Protein AF-B2ARP1-F1 (afdb_monomer)

Nearest PDB structures (foldseek):
  5n5f-assembly1_B  TM=9.394E-01  e=3.678E+00  Haliangium ochraceum
  2lff-assembly1_A  TM=9.592E-01  e=3.678E+00  Escherichia coli
  5l89-assembly3_c  TM=9.319E-01  e=9.596E+00  Rhodospirillum rubrum
  2m0m-assembly1_B  TM=3.322E-01  e=1.708E+00  Trichonephila antipodiana

Organism: Podospora anserina (strain S / ATCC MYA-4624 / DSM 980 / FGSC 10383) (NCBI:txid515849)

InterPro domains:
  IPR001841 Zinc finger, RING-type [PF13639] (97-144)
  IPR001841 Zinc finger, RING-type [PS50089] (99-144)
  IPR013083 Zinc finger, RING/FYVE/PHD-type [G3DSA:3.30.40.10] (97-174)

Sequence (183 aa):
MSTFTSHLTSTITPDHITNPHSIPNPVDLSAAFRLVQDQFLTLASSAPSQENQSFLLSLAQSLEEDTLHPPTSLEGTSQEFVDSLDRVPRKSLSPDDKCPICMENFLDDPYCLVAELPCGGRHRLDLECVSPWLRTKGTCPCCRADLGERKKRKEAEEREKEKGKKQEVEEEEEEDDMDGLYA

Solvent-accessible surface area (backbone atoms only — not comparable to full-atom values): 10504 Å² total; per-residue (Å²): 133,66,70,63,60,57,49,50,44,63,66,72,42,63,93,81,47,94,46,98,80,66,69,67,53,46,68,56,51,22,50,52,32,49,54,52,26,55,49,30,52,55,49,34,76,70,43,94,42,72,67,58,22,54,51,30,50,51,52,30,51,53,32,49,54,43,41,78,57,43,66,83,68,69,72,27,32,56,70,69,57,59,70,68,45,50,72,53,60,72,89,80,58,53,80,84,41,48,21,84,83,83,68,46,46,48,66,77,44,94,78,55,55,34,30,38,40,97,48,97,81,52,53,57,31,39,42,83,68,46,45,67,46,27,47,47,58,15,34,40,93,87,77,62,44,64,51,49,66,54,49,56,50,50,54,50,55,50,53,54,51,54,51,52,55,51,50,55,50,54,53,51,52,54,52,52,58,58,58,62,74,79,112

Structure (mmCIF, N/CA/C/O backbone):
data_AF-B2ARP1-F1
#
_entry.id   AF-B2ARP1-F1
#
loop_
_atom_site.group_PDB
_atom_site.id
_atom_site.type_symbol
_atom_site.label_atom_id
_atom_site.label_alt_id
_atom_site.label_comp_id
_atom_site.label_asym_id
_atom_site.label_entity_id
_atom_site.label_seq_id
_atom_site.pdbx_PDB_ins_code
_atom_site.Cartn_x
_atom_site.Cartn_y
_atom_site.Cartn_z
_atom_site.occupancy
_atom_site.B_iso_or_equiv
_atom_site.auth_seq_id
_atom_site.auth_comp_id
_atom_site.auth_asym_id
_atom_site.auth_atom_id
_atom_site.pdbx_PDB_model_num
ATOM 1 N N . MET A 1 1 ? -16.575 -7.861 2.980 1.00 44.38 1 MET A N 1
ATOM 2 C CA . MET A 1 1 ? -15.545 -6.896 2.538 1.00 44.38 1 MET A CA 1
ATOM 3 C C . MET A 1 1 ? -15.825 -5.574 3.238 1.00 44.38 1 MET A C 1
ATOM 5 O O . MET A 1 1 ? -16.988 -5.196 3.302 1.00 44.38 1 MET A O 1
ATOM 9 N N . SER A 1 2 ? -14.825 -4.960 3.873 1.00 47.09 2 SER A N 1
ATOM 10 C CA . SER A 1 2 ? -15.015 -3.765 4.711 1.00 47.09 2 SER A CA 1
ATOM 11 C C . SER A 1 2 ? -15.455 -2.570 3.856 1.00 47.09 2 SER A C 1
ATOM 13 O O . SER A 1 2 ? -14.766 -2.211 2.907 1.00 47.09 2 SER A O 1
ATOM 15 N N . THR A 1 3 ? -16.589 -1.945 4.185 1.00 57.34 3 THR A N 1
ATOM 16 C CA . THR A 1 3 ? -17.135 -0.759 3.488 1.00 57.34 3 THR A CA 1
ATOM 17 C C . THR A 1 3 ? -16.158 0.418 3.462 1.00 57.34 3 THR A C 1
ATOM 19 O O . THR A 1 3 ? -16.202 1.246 2.556 1.00 57.34 3 THR A O 1
ATOM 22 N N . PHE A 1 4 ? -15.241 0.463 4.428 1.00 55.16 4 PHE A N 1
ATOM 23 C CA . PHE A 1 4 ? -14.213 1.487 4.548 1.00 55.16 4 PHE A CA 1
ATOM 24 C C . PHE A 1 4 ? -13.212 1.478 3.388 1.00 55.16 4 PHE A C 1
ATOM 26 O O . PHE A 1 4 ? -12.964 2.520 2.782 1.00 55.16 4 PHE A O 1
ATOM 33 N N . THR A 1 5 ? -12.657 0.310 3.047 1.00 54.25 5 THR A N 1
ATOM 34 C CA . THR A 1 5 ? -11.662 0.225 1.971 1.00 54.25 5 THR A CA 1
ATOM 35 C C . THR A 1 5 ? -12.314 0.513 0.629 1.00 54.25 5 THR A C 1
ATOM 37 O O . THR A 1 5 ? -11.744 1.259 -0.149 1.00 54.25 5 THR A O 1
ATOM 40 N N . SER A 1 6 ? -13.550 0.057 0.404 1.00 57.44 6 SER A N 1
ATOM 41 C CA . SER A 1 6 ? -14.325 0.401 -0.795 1.00 57.44 6 SER A CA 1
ATOM 42 C C . SER A 1 6 ? -14.592 1.905 -0.935 1.00 57.44 6 SER A C 1
ATOM 44 O O . SER A 1 6 ? -14.528 2.426 -2.049 1.00 57.44 6 SER A O 1
ATOM 46 N N . HIS A 1 7 ? -14.857 2.621 0.164 1.00 60.62 7 HIS A N 1
ATOM 47 C CA . HIS A 1 7 ? -15.058 4.073 0.128 1.00 60.62 7 HIS A CA 1
ATOM 48 C C . HIS A 1 7 ? -13.749 4.825 -0.139 1.00 60.62 7 HIS A C 1
ATOM 50 O O . HIS A 1 7 ? -13.740 5.729 -0.965 1.00 60.62 7 HIS A O 1
ATOM 56 N N . LEU A 1 8 ? -12.637 4.419 0.486 1.00 59.16 8 LEU A N 1
ATOM 57 C CA . LEU A 1 8 ? -11.314 4.983 0.189 1.00 59.16 8 LEU A CA 1
ATOM 58 C C . LEU A 1 8 ? -10.895 4.724 -1.257 1.00 59.16 8 LEU A C 1
ATOM 60 O O . LEU A 1 8 ? -10.388 5.617 -1.923 1.00 59.16 8 LEU A O 1
ATOM 64 N N . THR A 1 9 ? -11.133 3.517 -1.769 1.00 58.62 9 THR A N 1
ATOM 65 C CA . THR A 1 9 ? -10.918 3.217 -3.181 1.00 58.62 9 THR A CA 1
ATOM 66 C C . THR A 1 9 ? -11.793 4.141 -4.025 1.00 58.62 9 THR A C 1
ATOM 68 O O . THR A 1 9 ? -11.267 4.801 -4.902 1.00 58.62 9 THR A O 1
ATOM 71 N N . SER A 1 10 ? -13.078 4.321 -3.718 1.00 59.38 10 SER A N 1
ATOM 72 C CA . SER A 1 10 ? -13.965 5.199 -4.506 1.00 59.38 10 SER A CA 1
ATOM 73 C C . SER A 1 10 ? -13.571 6.684 -4.482 1.00 59.38 10 SER A C 1
ATOM 75 O O . SER A 1 10 ? -13.762 7.369 -5.480 1.00 59.38 10 SER A O 1
ATOM 77 N N . THR A 1 11 ? -13.003 7.193 -3.383 1.00 57.53 11 THR A N 1
ATOM 78 C CA . THR A 1 11 ? -12.543 8.592 -3.292 1.00 57.53 11 THR A CA 1
ATOM 79 C C . THR A 1 11 ? -11.127 8.814 -3.841 1.00 57.53 11 THR A C 1
ATOM 81 O O . THR A 1 11 ? -10.759 9.950 -4.124 1.00 57.53 11 THR A O 1
ATOM 84 N N . ILE A 1 12 ? -10.318 7.755 -3.991 1.00 55.12 12 ILE A N 1
ATOM 85 C CA . ILE A 1 12 ? -8.884 7.830 -4.359 1.00 55.12 12 ILE A CA 1
ATOM 86 C C . ILE A 1 12 ? -8.586 7.149 -5.718 1.00 55.12 12 ILE A C 1
ATOM 88 O O . ILE A 1 12 ? -7.493 7.293 -6.286 1.00 55.12 12 ILE A O 1
ATOM 92 N N . THR A 1 13 ? -9.531 6.389 -6.280 1.00 49.84 13 THR A N 1
ATOM 93 C CA . THR A 1 13 ? -9.380 5.731 -7.588 1.00 49.84 13 THR A CA 1
ATOM 94 C C . THR A 1 13 ? -9.968 6.554 -8.731 1.00 49.84 13 THR A C 1
ATOM 96 O O . THR A 1 13 ? -10.927 7.301 -8.547 1.00 49.84 13 THR A O 1
ATOM 99 N N . PRO A 1 14 ? -9.362 6.451 -9.926 1.00 51.38 14 PRO A N 1
ATOM 100 C CA . PRO A 1 14 ? -9.618 7.358 -11.035 1.00 51.38 14 PRO A CA 1
ATOM 101 C C . PRO A 1 14 ? -10.934 7.108 -11.781 1.00 51.38 14 PRO A C 1
ATOM 103 O O . PRO A 1 14 ? -11.218 7.848 -12.714 1.00 51.38 14 PRO A O 1
ATOM 106 N N . ASP A 1 15 ? -11.770 6.144 -11.386 1.00 46.59 15 ASP A N 1
ATOM 107 C CA . ASP A 1 15 ? -13.017 5.852 -12.117 1.00 46.59 15 ASP A CA 1
ATOM 108 C C . ASP A 1 15 ? -14.031 7.013 -12.073 1.00 46.59 15 ASP A C 1
ATOM 110 O O . ASP A 1 15 ? -14.917 7.101 -12.921 1.00 46.59 15 ASP A O 1
ATOM 114 N N . HIS A 1 16 ? -13.865 7.957 -11.137 1.00 47.66 16 HIS A N 1
ATOM 115 C CA . HIS A 1 16 ? -14.622 9.215 -11.090 1.00 47.66 16 HIS A CA 1
ATOM 116 C C . HIS A 1 16 ? -13.868 10.429 -11.662 1.00 47.66 16 HIS A C 1
ATOM 118 O O . HIS A 1 16 ? -14.420 11.529 -11.753 1.00 47.66 16 HIS A O 1
ATOM 124 N N . ILE A 1 17 ? -12.610 10.236 -12.058 1.00 52.59 17 ILE A N 1
ATOM 125 C CA . ILE A 1 17 ? -11.702 11.264 -12.543 1.00 52.59 17 ILE A CA 1
ATOM 126 C C . ILE A 1 17 ? -11.627 11.149 -14.071 1.00 52.59 17 ILE A C 1
ATOM 128 O O . ILE A 1 17 ? -10.852 10.387 -14.637 1.00 52.59 17 ILE A O 1
ATOM 132 N N . THR A 1 18 ? -12.428 11.950 -14.770 1.00 55.50 18 THR A N 1
ATOM 133 C CA . THR A 1 18 ? -12.411 12.019 -16.243 1.00 55.50 18 THR A CA 1
ATOM 134 C C . THR A 1 18 ? -11.141 12.663 -16.813 1.00 55.50 18 THR A C 1
ATOM 136 O O . THR A 1 18 ? -10.910 12.595 -18.019 1.00 55.50 18 THR A O 1
ATOM 139 N N . ASN A 1 19 ? -10.312 13.287 -15.967 1.00 57.38 19 ASN A N 1
ATOM 140 C CA . ASN A 1 19 ? -9.070 13.948 -16.354 1.00 57.38 19 ASN A CA 1
ATOM 141 C C . ASN A 1 19 ? -7.851 13.247 -15.720 1.00 57.38 19 ASN A C 1
ATOM 143 O O . ASN A 1 19 ? -7.697 13.335 -14.504 1.00 57.38 19 ASN A O 1
ATOM 147 N N . PRO A 1 20 ? -6.931 12.653 -16.501 1.00 54.34 20 PRO A N 1
ATOM 148 C CA . PRO A 1 20 ? -5.750 11.947 -15.985 1.00 54.34 20 PRO A CA 1
ATOM 149 C C . PRO A 1 20 ? -4.804 12.806 -15.120 1.00 54.34 20 PRO A C 1
ATOM 151 O O . PRO A 1 20 ? -3.935 12.261 -14.445 1.00 54.34 20 PRO A O 1
ATOM 154 N N . HIS A 1 21 ? -4.976 14.133 -15.098 1.00 54.09 21 HIS A N 1
ATOM 155 C CA . HIS A 1 21 ? -4.227 15.064 -14.247 1.00 54.09 21 HIS A CA 1
ATOM 156 C C . HIS A 1 21 ? -4.992 15.556 -13.009 1.00 54.09 21 HIS A C 1
ATOM 158 O O . HIS A 1 21 ? -4.515 16.465 -12.328 1.00 54.09 21 HIS A O 1
ATOM 164 N N . SER A 1 22 ? -6.180 15.024 -12.708 1.00 58.56 22 SER A N 1
ATOM 165 C CA . SER A 1 22 ? -6.894 15.447 -11.502 1.00 58.56 22 SER A CA 1
ATOM 166 C C . SER A 1 22 ? -6.202 14.895 -10.261 1.00 58.56 22 SER A C 1
ATOM 168 O O . SER A 1 22 ? -6.089 13.685 -10.074 1.00 58.56 22 SER A O 1
ATOM 170 N N . ILE A 1 23 ? -5.783 15.801 -9.388 1.00 60.75 23 ILE A N 1
ATOM 171 C CA . ILE A 1 23 ? -5.398 15.480 -8.016 1.00 60.75 23 ILE A CA 1
ATOM 172 C C . ILE A 1 23 ? -6.655 15.173 -7.182 1.00 60.75 23 ILE A C 1
ATOM 174 O O . ILE A 1 23 ? -7.732 15.692 -7.506 1.00 60.75 23 ILE A O 1
ATOM 178 N N . PRO A 1 24 ? -6.553 14.341 -6.127 1.00 63.31 24 PRO A N 1
ATOM 179 C CA . PRO A 1 24 ? -7.656 14.140 -5.195 1.00 63.31 24 PRO A CA 1
ATOM 180 C C . PRO A 1 24 ? -8.069 15.485 -4.605 1.00 63.31 24 PRO A C 1
ATOM 182 O O . PRO A 1 24 ? -7.222 16.276 -4.183 1.00 63.31 24 PRO A O 1
ATOM 185 N N . ASN A 1 25 ? -9.368 15.760 -4.590 1.00 70.62 25 ASN A N 1
ATOM 186 C CA . ASN A 1 25 ? -9.883 17.006 -4.051 1.00 70.62 25 ASN A CA 1
ATOM 187 C C . ASN A 1 25 ? -9.604 17.055 -2.532 1.00 70.62 25 ASN A C 1
ATOM 189 O O . ASN A 1 25 ? -9.917 16.091 -1.829 1.00 70.62 25 ASN A O 1
ATOM 193 N N . PRO A 1 26 ? -9.062 18.159 -1.983 1.00 74.00 26 PRO A N 1
ATOM 194 C CA . PRO A 1 26 ? -8.856 18.303 -0.537 1.00 74.00 26 PRO A CA 1
ATOM 195 C C . PRO A 1 26 ? -10.148 18.115 0.282 1.00 74.00 26 PRO A C 1
ATOM 197 O O . PRO A 1 26 ? -10.097 17.686 1.437 1.00 74.00 26 PRO A O 1
ATOM 200 N N . VAL A 1 27 ? -11.319 18.374 -0.311 1.00 79.12 27 VAL A N 1
ATOM 201 C CA . VAL A 1 27 ? -12.620 18.080 0.317 1.00 79.12 27 VAL A CA 1
ATOM 202 C C . VAL A 1 27 ? -12.846 16.568 0.469 1.00 79.12 27 VAL A C 1
ATOM 204 O O . VAL A 1 27 ? -13.352 16.126 1.496 1.00 79.12 27 VAL A O 1
ATOM 207 N N . ASP A 1 28 ? -12.410 15.756 -0.492 1.00 77.94 28 ASP A N 1
ATOM 208 C CA . ASP A 1 28 ? -12.578 14.298 -0.433 1.00 77.94 28 ASP A CA 1
ATOM 209 C C . ASP A 1 28 ? -11.630 13.675 0.604 1.00 77.94 28 ASP A C 1
ATOM 211 O O . ASP A 1 28 ? -12.002 12.750 1.328 1.00 77.94 28 ASP A O 1
ATOM 215 N N . LEU A 1 29 ? -10.414 14.221 0.729 1.00 78.19 29 LEU A N 1
ATOM 216 C CA . LEU A 1 29 ? -9.444 13.801 1.745 1.00 78.19 29 LEU A CA 1
ATOM 217 C C . LEU A 1 29 ? -9.895 14.176 3.160 1.00 78.19 29 LEU A C 1
ATOM 219 O O . LEU A 1 29 ? -9.853 13.338 4.058 1.00 78.19 29 LEU A O 1
ATOM 223 N N . SER A 1 30 ? -10.390 15.400 3.357 1.00 85.44 30 SER A N 1
ATOM 224 C CA . SER A 1 30 ? -10.955 15.812 4.650 1.00 85.44 30 SER A CA 1
ATOM 225 C C . SER A 1 30 ? -12.179 14.977 5.037 1.00 85.44 30 SER A C 1
ATOM 227 O O . SER A 1 30 ? -12.302 14.581 6.196 1.00 85.44 30 SER A O 1
ATOM 229 N N . ALA A 1 31 ? -13.043 14.621 4.081 1.00 85.38 31 ALA A N 1
ATOM 230 C CA . ALA A 1 31 ? -14.151 13.699 4.324 1.00 85.38 31 ALA A CA 1
ATOM 231 C C . ALA A 1 31 ? -13.663 12.302 4.753 1.00 85.38 31 ALA A C 1
ATOM 233 O O . ALA A 1 31 ? -14.214 11.715 5.687 1.00 85.38 31 ALA A O 1
ATOM 234 N N . ALA A 1 32 ? -12.599 11.785 4.128 1.00 83.69 32 ALA A N 1
ATOM 235 C CA . ALA A 1 32 ? -11.988 10.520 4.528 1.00 83.69 32 ALA A CA 1
ATOM 236 C C . ALA A 1 32 ? -11.402 10.580 5.951 1.00 83.69 32 ALA A C 1
ATOM 238 O O . ALA A 1 32 ? -11.642 9.666 6.742 1.00 83.69 32 ALA A O 1
ATOM 239 N N . PHE A 1 33 ? -10.694 11.656 6.313 1.00 89.44 33 PHE A N 1
ATOM 240 C CA . PHE A 1 33 ? -10.156 11.833 7.668 1.00 89.44 33 PHE A CA 1
ATOM 241 C C . PHE A 1 33 ? -11.253 11.926 8.728 1.00 89.44 33 PHE A C 1
ATOM 243 O O . PHE A 1 33 ? -11.138 11.273 9.766 1.00 89.44 33 PHE A O 1
ATOM 250 N N . ARG A 1 34 ? -12.355 12.637 8.450 1.00 91.44 34 ARG A N 1
ATOM 251 C CA . ARG A 1 34 ? -13.521 12.687 9.351 1.00 91.44 34 ARG A CA 1
ATOM 252 C C . ARG A 1 34 ? -14.151 11.317 9.563 1.00 91.44 34 ARG A C 1
ATOM 254 O O . ARG A 1 34 ? -14.467 10.962 10.692 1.00 91.44 34 ARG A O 1
ATOM 261 N N . LEU A 1 35 ? -14.266 10.513 8.508 1.00 91.44 35 LEU A N 1
ATOM 262 C CA . LEU A 1 35 ? -14.809 9.161 8.623 1.00 91.44 35 LEU A CA 1
ATOM 263 C C . LEU A 1 35 ? -13.938 8.277 9.532 1.00 91.44 35 LEU A C 1
ATOM 265 O O . LEU A 1 35 ? -14.467 7.544 10.367 1.00 91.44 35 LEU A O 1
ATOM 269 N N . VAL A 1 36 ? -12.608 8.357 9.412 1.00 92.31 36 VAL A N 1
ATOM 270 C CA . VAL A 1 36 ? -11.688 7.627 10.306 1.00 92.31 36 VAL A CA 1
ATOM 271 C C . VAL A 1 36 ? -11.763 8.167 11.737 1.00 92.31 36 VAL A C 1
ATOM 273 O O . VAL A 1 36 ? -11.787 7.386 12.690 1.00 92.31 36 VAL A O 1
ATOM 276 N N . GLN A 1 37 ? -11.848 9.488 11.898 1.00 94.25 37 GLN A N 1
ATOM 277 C CA . GLN A 1 37 ? -11.995 10.134 13.200 1.00 94.25 37 GLN A CA 1
ATOM 278 C C . GLN A 1 37 ? -13.241 9.618 13.940 1.00 94.25 37 GLN A C 1
ATOM 280 O O . GLN A 1 37 ? -13.130 9.188 15.089 1.00 94.25 37 GLN A O 1
ATOM 285 N N . ASP A 1 38 ? -14.397 9.576 13.274 1.00 93.62 38 ASP A N 1
ATOM 286 C CA . ASP A 1 38 ? -15.652 9.070 13.847 1.00 93.62 38 ASP A CA 1
ATOM 287 C C . ASP A 1 38 ? -15.546 7.598 14.272 1.00 93.62 38 ASP A C 1
ATOM 289 O O . ASP A 1 38 ? -16.068 7.199 15.321 1.00 93.62 38 ASP A O 1
ATOM 293 N N . GLN A 1 39 ? -14.826 6.778 13.499 1.00 94.25 39 GLN A N 1
ATOM 294 C CA . GLN A 1 39 ? -14.562 5.388 13.872 1.00 94.25 39 GLN A CA 1
ATOM 295 C C . GLN A 1 39 ? -13.720 5.295 15.149 1.00 94.25 39 GLN A C 1
ATOM 297 O O . GLN A 1 39 ? -14.053 4.514 16.041 1.00 94.25 39 GLN A O 1
ATOM 302 N N . PHE A 1 40 ? -12.665 6.101 15.284 1.00 95.81 40 PHE A N 1
ATOM 303 C CA . PHE A 1 40 ? -11.840 6.112 16.496 1.00 95.81 40 PHE A CA 1
ATOM 304 C C . PHE A 1 40 ? -12.596 6.625 17.720 1.00 95.81 40 PHE A C 1
ATOM 306 O O . PHE A 1 40 ? -12.466 6.034 18.792 1.00 95.81 40 PHE A O 1
ATOM 313 N N . LEU A 1 41 ? -13.443 7.644 17.567 1.00 95.62 41 LEU A N 1
ATOM 314 C CA . LEU A 1 41 ? -14.314 8.119 18.646 1.00 95.62 41 LEU A CA 1
ATOM 315 C C . LEU A 1 41 ? -15.323 7.045 19.076 1.00 95.62 41 LEU A C 1
ATOM 317 O O . LEU A 1 41 ? -15.534 6.830 20.272 1.00 95.62 41 LEU A O 1
ATOM 321 N N . THR A 1 42 ? -15.887 6.310 18.115 1.00 95.69 42 THR A N 1
ATOM 322 C CA . THR A 1 42 ? -16.780 5.180 18.400 1.00 95.69 42 THR A CA 1
ATOM 323 C C . THR A 1 42 ? -16.048 4.092 19.186 1.00 95.69 42 THR A C 1
ATOM 325 O O . THR A 1 42 ? -16.531 3.662 20.233 1.00 95.69 42 THR A O 1
ATOM 328 N N . LEU A 1 43 ? -14.849 3.693 18.750 1.00 95.62 43 LEU A N 1
ATOM 329 C CA . LEU A 1 43 ? -14.032 2.698 19.453 1.00 95.62 43 LEU A CA 1
ATOM 330 C C . LEU A 1 43 ? -13.605 3.172 20.850 1.00 95.62 43 LEU A C 1
ATOM 332 O O . LEU A 1 43 ? -13.574 2.371 21.783 1.00 95.62 43 LEU A O 1
ATOM 336 N N . ALA A 1 44 ? -13.319 4.467 21.017 1.00 96.44 44 ALA A N 1
ATOM 337 C CA . ALA A 1 44 ? -12.951 5.053 22.304 1.00 96.44 44 ALA A CA 1
ATOM 338 C C . ALA A 1 44 ? -14.097 4.982 23.326 1.00 96.44 44 ALA A C 1
ATOM 340 O O . ALA A 1 44 ? -13.844 4.860 24.526 1.00 96.44 44 ALA A O 1
ATOM 341 N N . SER A 1 45 ? -15.355 5.021 22.868 1.00 94.94 45 SER A N 1
ATOM 342 C CA . SER A 1 45 ? -16.531 4.909 23.742 1.00 94.94 45 SER A CA 1
ATOM 343 C C . SER A 1 45 ? -16.696 3.517 24.368 1.00 94.94 45 SER A C 1
ATOM 345 O O . SER A 1 45 ? -17.235 3.398 25.466 1.00 94.94 45 SER A O 1
ATOM 347 N N . SER A 1 46 ? -16.191 2.474 23.701 1.00 95.19 46 SER A N 1
ATOM 348 C CA . SER A 1 46 ? -16.277 1.074 24.135 1.00 95.19 46 SER A CA 1
ATOM 349 C C . SER A 1 46 ? -14.911 0.455 24.453 1.00 95.19 46 SER A C 1
ATOM 351 O O . SER A 1 46 ? -14.769 -0.769 24.443 1.00 95.19 46 SER A O 1
ATOM 353 N N . ALA A 1 47 ? -13.881 1.274 24.675 1.00 95.94 47 ALA A N 1
ATOM 354 C CA . ALA A 1 47 ? -12.525 0.787 24.899 1.00 95.94 47 ALA A CA 1
ATOM 355 C C . ALA A 1 47 ? -12.414 0.030 26.245 1.00 95.94 47 ALA A C 1
ATOM 357 O O . ALA A 1 47 ? -12.926 0.503 27.260 1.00 95.94 47 ALA A O 1
ATOM 358 N N . PRO A 1 48 ? -11.719 -1.124 26.296 1.00 95.62 48 PRO A N 1
ATOM 359 C CA . PRO A 1 48 ? -11.666 -1.971 27.493 1.00 95.62 48 PRO A CA 1
ATOM 360 C C . 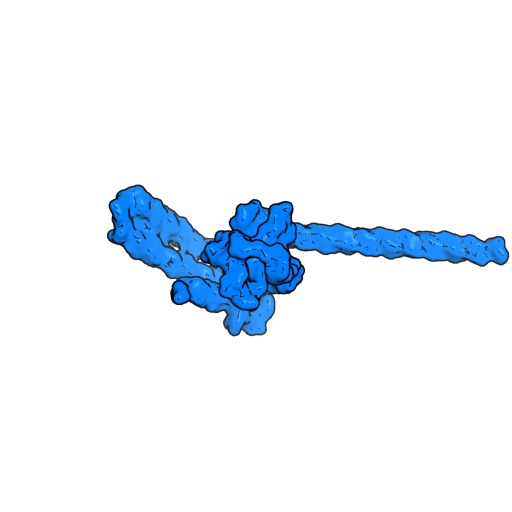PRO A 1 48 ? -10.731 -1.447 28.597 1.00 95.62 48 PRO A C 1
ATOM 362 O O . PRO A 1 48 ? -10.779 -1.940 29.721 1.00 95.62 48 PRO A O 1
ATOM 365 N N . SER A 1 49 ? -9.860 -0.481 28.290 1.00 97.06 49 SER A N 1
ATOM 366 C CA . SER A 1 49 ? -8.926 0.124 29.242 1.00 97.06 49 SER A CA 1
ATOM 367 C C . SER A 1 49 ? -8.822 1.632 29.024 1.00 97.06 49 SER A C 1
ATOM 369 O O . SER A 1 49 ? -9.022 2.132 27.914 1.00 97.06 49 SER A O 1
ATOM 371 N N . GLN A 1 50 ? -8.466 2.356 30.087 1.00 96.31 50 GLN A N 1
ATOM 372 C CA . GLN A 1 50 ? -8.258 3.805 30.032 1.00 96.31 50 GLN A CA 1
ATOM 373 C C . GLN A 1 50 ? -7.088 4.187 29.112 1.00 96.31 50 GLN A C 1
ATOM 375 O O . GLN A 1 50 ? -7.156 5.203 28.429 1.00 96.31 50 GLN A O 1
ATOM 380 N N . GLU A 1 51 ? -6.043 3.358 29.056 1.00 97.31 51 GLU A N 1
ATOM 381 C CA . GLU A 1 51 ? -4.899 3.547 28.154 1.00 97.31 51 GLU A CA 1
ATOM 382 C C . GLU A 1 51 ? -5.308 3.421 26.681 1.00 97.31 51 GLU A C 1
ATOM 384 O O . GLU A 1 51 ? -4.931 4.247 25.853 1.00 97.31 51 GLU A O 1
ATOM 389 N N . ASN A 1 52 ? -6.142 2.429 26.346 1.00 95.75 52 ASN A N 1
ATOM 390 C CA . ASN A 1 52 ? -6.648 2.277 24.982 1.00 95.75 52 ASN A CA 1
ATOM 391 C C . ASN A 1 52 ? -7.557 3.450 24.606 1.00 95.75 52 ASN A C 1
ATOM 393 O O . ASN A 1 52 ? -7.492 3.953 23.487 1.00 95.75 52 ASN A O 1
ATOM 397 N N . GLN A 1 53 ? -8.388 3.904 25.548 1.00 97.12 53 GLN A N 1
ATOM 398 C CA . GLN A 1 53 ? -9.254 5.057 25.341 1.00 97.12 53 GLN A CA 1
ATOM 399 C C . GLN A 1 53 ? -8.450 6.336 25.079 1.00 97.12 53 GLN A C 1
ATOM 401 O O . GLN A 1 53 ? -8.732 7.040 24.111 1.00 97.12 53 GLN A O 1
ATOM 406 N N . SER A 1 54 ? -7.445 6.637 25.906 1.00 97.56 54 SER A N 1
ATOM 407 C CA . SER A 1 54 ? -6.625 7.842 25.744 1.00 97.56 54 SER A CA 1
ATOM 408 C C . SER A 1 54 ? -5.834 7.821 24.436 1.00 97.56 54 SER A C 1
ATOM 410 O O . SER A 1 54 ? -5.765 8.840 23.749 1.00 97.56 54 SER A O 1
ATOM 412 N N . PHE A 1 55 ? -5.314 6.656 24.041 1.00 97.25 55 PHE A N 1
ATOM 413 C CA . PHE A 1 55 ? -4.645 6.485 22.757 1.00 97.25 55 PHE A CA 1
ATOM 414 C C . PHE A 1 55 ? -5.589 6.757 21.575 1.00 97.25 55 PHE A C 1
ATOM 416 O O . PHE A 1 55 ? -5.260 7.568 20.711 1.00 97.25 55 PHE A O 1
ATOM 423 N N . LEU A 1 56 ? -6.786 6.159 21.558 1.00 97.50 56 LEU A N 1
ATOM 424 C CA . LEU A 1 56 ? -7.772 6.375 20.490 1.00 97.50 56 LEU A CA 1
ATOM 425 C C . LEU A 1 56 ? -8.209 7.843 20.383 1.00 97.50 56 LEU A C 1
ATOM 427 O O . LEU A 1 56 ? -8.329 8.364 19.275 1.00 97.50 56 LEU A O 1
ATOM 431 N N . LEU A 1 57 ? -8.383 8.531 21.515 1.00 97.19 57 LEU A N 1
ATOM 432 C CA . LEU A 1 57 ? -8.679 9.966 21.534 1.00 97.19 57 LEU A CA 1
ATOM 433 C C . LEU A 1 57 ? -7.523 10.798 20.963 1.00 97.19 57 LEU A C 1
ATOM 435 O O . LEU A 1 57 ? -7.768 11.721 20.191 1.00 97.19 57 LEU A O 1
ATOM 439 N N . SER A 1 58 ? -6.271 10.447 21.277 1.00 97.56 58 SER A N 1
ATOM 440 C CA . SER A 1 58 ? -5.105 11.136 20.705 1.00 97.56 58 SER A CA 1
ATOM 441 C C . SER A 1 58 ? -5.012 10.967 19.182 1.00 97.56 58 SER A C 1
ATOM 443 O O . SER A 1 58 ? -4.698 11.921 18.473 1.00 97.56 58 SER A O 1
ATOM 445 N N . LEU A 1 59 ? -5.369 9.787 18.656 1.00 97.12 59 LEU A N 1
ATOM 446 C CA . LEU A 1 59 ? -5.433 9.547 17.213 1.00 97.12 59 LEU A CA 1
ATOM 447 C C . LEU A 1 59 ? -6.563 10.346 16.555 1.00 97.12 59 LEU A C 1
ATOM 449 O O . LEU A 1 59 ? -6.365 10.930 15.491 1.00 97.12 59 LEU A O 1
ATOM 453 N N . ALA A 1 60 ? -7.737 10.398 17.190 1.00 95.75 60 ALA A N 1
ATOM 454 C CA . ALA A 1 60 ? -8.862 11.196 16.708 1.00 95.75 60 ALA A CA 1
ATOM 455 C C . ALA A 1 60 ? -8.534 12.700 16.677 1.00 95.75 60 ALA A C 1
ATOM 457 O O . ALA A 1 60 ? -8.976 13.395 15.763 1.00 95.75 60 ALA A O 1
ATOM 458 N N . GLN A 1 61 ? -7.738 13.192 17.632 1.00 95.56 61 GLN A N 1
ATOM 459 C CA . GLN A 1 61 ? -7.252 14.573 17.645 1.00 95.56 61 GLN A CA 1
ATOM 460 C C . GLN A 1 61 ? -6.248 14.837 16.513 1.00 95.56 61 GLN A C 1
ATOM 462 O O . GLN A 1 61 ? -6.373 15.838 15.815 1.00 95.56 61 GLN A O 1
ATOM 467 N N . SER A 1 62 ? -5.308 13.921 16.264 1.00 95.50 62 SER A N 1
ATOM 468 C CA . SER A 1 62 ? -4.370 14.046 15.136 1.00 95.50 62 SER A CA 1
ATOM 469 C C . SER A 1 62 ? -5.097 14.147 13.788 1.00 95.50 62 SER A C 1
ATOM 471 O O . SER A 1 62 ? -4.729 14.959 12.947 1.00 95.50 62 SER A O 1
ATOM 473 N N . LEU A 1 63 ? -6.164 13.366 13.587 1.00 93.38 63 LEU A N 1
ATOM 474 C CA . LEU A 1 63 ? -6.967 13.421 12.358 1.00 93.38 63 LEU A CA 1
ATOM 475 C C . LEU A 1 63 ? -7.786 14.713 12.222 1.00 93.38 63 LEU A C 1
ATOM 477 O O . LEU A 1 63 ? -8.165 15.094 11.112 1.00 93.38 63 LEU A O 1
ATOM 481 N N . GLU A 1 64 ? -8.076 15.396 13.331 1.00 93.00 64 GLU A N 1
ATOM 482 C CA . GLU A 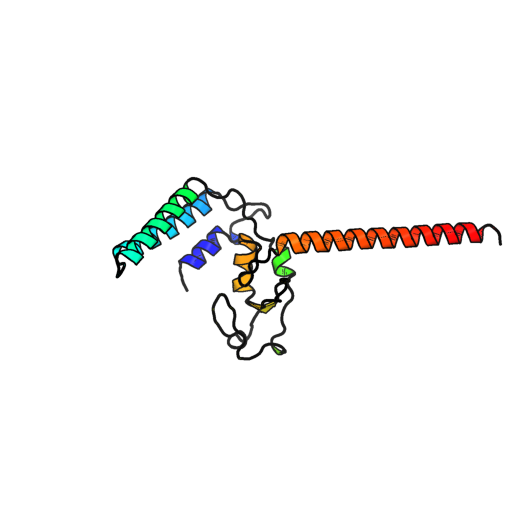1 64 ? -8.705 16.714 13.290 1.00 93.00 64 GLU A CA 1
ATOM 483 C C . GLU A 1 64 ? -7.766 17.757 12.685 1.00 93.00 64 GLU A C 1
ATOM 485 O O . GLU A 1 64 ? -8.189 18.538 11.831 1.00 93.00 64 GLU A O 1
ATOM 490 N N . GLU A 1 65 ? -6.491 17.727 13.079 1.00 91.75 65 GLU A N 1
ATOM 491 C CA . GLU A 1 65 ? -5.447 18.588 12.517 1.00 91.75 65 GLU A CA 1
ATOM 492 C C . GLU A 1 65 ? -5.277 18.327 11.013 1.00 91.75 65 GLU A C 1
ATOM 494 O O . GLU A 1 65 ? -5.317 19.270 10.220 1.00 91.75 65 GLU A O 1
ATOM 499 N N . ASP A 1 66 ? -5.223 17.054 10.603 1.00 89.94 66 ASP A N 1
ATOM 500 C CA . ASP A 1 66 ? -5.165 16.661 9.186 1.00 89.94 66 ASP A CA 1
ATOM 501 C C . ASP A 1 66 ? -6.412 17.101 8.402 1.00 89.94 66 ASP A C 1
ATOM 503 O O . ASP A 1 66 ? -6.340 17.418 7.214 1.00 89.94 66 ASP A O 1
ATOM 507 N N . THR A 1 67 ? -7.576 17.162 9.054 1.00 89.56 67 THR A N 1
ATOM 508 C CA . THR A 1 67 ? -8.801 17.667 8.422 1.00 89.56 67 THR A CA 1
ATOM 509 C C . THR A 1 67 ? -8.751 19.180 8.191 1.00 89.56 67 THR A C 1
ATOM 511 O O . THR A 1 67 ? -9.271 19.664 7.185 1.00 89.56 67 THR A O 1
ATOM 514 N N . LEU A 1 68 ? -8.150 19.940 9.111 1.00 87.94 68 LEU A N 1
ATOM 515 C CA . LEU A 1 68 ? -7.970 21.390 8.964 1.00 87.94 68 LEU A CA 1
ATOM 516 C C . LEU A 1 68 ? -6.893 21.732 7.927 1.00 87.94 68 LEU A C 1
ATOM 518 O O . LEU A 1 68 ? -6.956 22.789 7.292 1.00 87.94 68 LEU A O 1
ATOM 522 N N . HIS A 1 69 ? -5.933 20.829 7.733 1.00 86.56 69 HIS A N 1
ATOM 523 C CA . HIS A 1 69 ? -4.811 20.987 6.816 1.00 86.56 69 HIS A CA 1
ATOM 524 C C . HIS A 1 69 ? -4.676 19.773 5.883 1.00 86.56 69 HIS A C 1
ATOM 526 O O . HIS A 1 69 ? -3.663 19.072 5.934 1.00 86.56 69 HIS A O 1
ATOM 532 N N . PRO A 1 70 ? -5.670 19.515 5.007 1.00 81.94 70 PRO A N 1
ATOM 533 C CA . PRO A 1 70 ? -5.622 18.357 4.130 1.00 81.94 70 PRO A CA 1
ATOM 534 C C . PRO A 1 70 ? -4.432 18.478 3.169 1.00 81.94 70 PRO A C 1
ATOM 536 O O . PRO A 1 70 ? -4.152 19.574 2.665 1.00 81.94 70 PRO A O 1
ATOM 539 N N . PRO A 1 71 ? -3.733 17.370 2.869 1.00 75.81 71 PRO A N 1
ATOM 540 C CA . PRO A 1 71 ? -2.623 17.408 1.936 1.00 75.81 71 PRO A CA 1
ATOM 541 C C . PRO A 1 71 ? -3.137 17.786 0.544 1.00 75.81 71 PRO A C 1
ATOM 543 O O . PRO A 1 71 ? -4.133 17.254 0.057 1.00 75.81 71 PRO A O 1
ATOM 546 N N . THR A 1 72 ? -2.447 18.723 -0.102 1.00 71.94 72 THR A N 1
ATOM 547 C CA . THR A 1 72 ? -2.817 19.253 -1.424 1.00 71.94 72 THR A CA 1
ATOM 548 C C . THR A 1 72 ? -2.311 18.392 -2.580 1.00 71.94 72 THR A C 1
ATOM 550 O O . THR A 1 72 ? -2.741 18.576 -3.716 1.00 71.94 72 THR A O 1
ATOM 553 N N . SER A 1 73 ? -1.407 17.451 -2.304 1.00 71.00 73 SER A N 1
ATOM 554 C CA . SER A 1 73 ? -0.873 16.493 -3.269 1.00 71.00 73 SER A CA 1
ATOM 555 C C . SER A 1 73 ? -0.580 15.166 -2.580 1.00 71.00 73 SER A C 1
ATOM 557 O O . SER A 1 73 ? -0.181 15.135 -1.417 1.00 71.00 73 SER A O 1
ATOM 559 N N . LEU A 1 74 ? -0.737 14.070 -3.319 1.00 72.00 74 LEU A N 1
ATOM 560 C CA . LEU A 1 74 ? -0.241 12.763 -2.901 1.00 72.00 74 LEU A CA 1
ATOM 561 C C . LEU A 1 74 ? 1.179 12.575 -3.437 1.00 72.00 74 LEU A C 1
ATOM 563 O O . LEU A 1 74 ? 1.445 12.855 -4.603 1.00 72.00 74 LEU A O 1
ATOM 567 N N . GLU A 1 75 ? 2.079 12.077 -2.595 1.00 73.31 75 GLU A N 1
ATOM 568 C CA . GLU A 1 75 ? 3.482 11.784 -2.944 1.00 73.31 75 GLU A CA 1
ATOM 569 C C . GLU A 1 75 ? 3.652 10.387 -3.570 1.00 73.31 75 GLU A C 1
ATOM 571 O O . GLU A 1 75 ? 4.748 9.834 -3.641 1.00 73.31 75 GLU A O 1
ATOM 576 N N . GLY A 1 76 ? 2.548 9.768 -3.989 1.00 82.69 76 GLY A N 1
ATOM 577 C CA .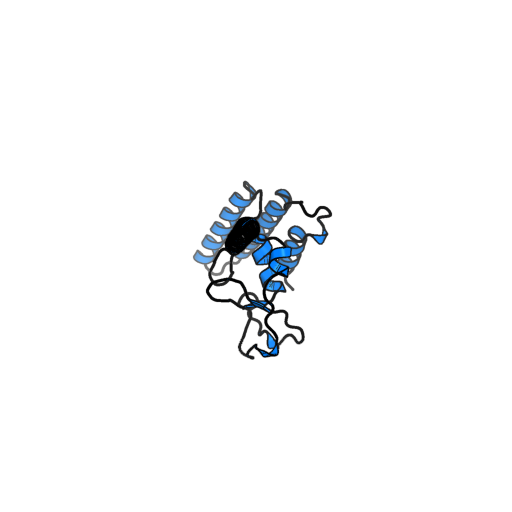 GLY A 1 76 ? 2.552 8.434 -4.563 1.00 82.69 76 GLY A CA 1
ATOM 578 C C . GLY A 1 76 ? 3.165 8.350 -5.959 1.00 82.69 76 GLY A C 1
ATOM 579 O O . GLY A 1 76 ? 3.431 9.347 -6.628 1.00 82.69 76 GLY A O 1
ATOM 580 N N . THR A 1 77 ? 3.372 7.121 -6.424 1.00 85.38 77 THR A N 1
ATOM 581 C CA . THR A 1 77 ? 3.805 6.854 -7.798 1.00 85.38 77 THR A CA 1
ATOM 582 C C . THR A 1 77 ? 2.625 6.836 -8.763 1.00 85.38 77 THR A C 1
ATOM 584 O O . THR A 1 77 ? 1.486 6.578 -8.374 1.00 85.38 77 THR A O 1
ATOM 587 N N . SER A 1 78 ? 2.906 7.036 -10.047 1.00 84.94 78 SER A N 1
ATOM 588 C CA . SER A 1 78 ? 1.887 7.006 -11.094 1.00 84.94 78 SER A CA 1
ATOM 589 C C . SER A 1 78 ? 1.356 5.590 -11.368 1.00 84.94 78 SER A C 1
ATOM 591 O O . SER A 1 78 ? 1.944 4.595 -10.933 1.00 84.94 78 SER A O 1
ATOM 593 N N . GLN A 1 79 ? 0.244 5.479 -12.100 1.00 85.06 79 GLN A N 1
ATOM 594 C CA . GLN A 1 79 ? -0.304 4.172 -12.480 1.00 85.06 79 GLN A CA 1
ATOM 595 C C . GLN A 1 79 ? 0.664 3.413 -13.397 1.00 85.06 79 GLN A C 1
ATOM 597 O O . GLN A 1 79 ? 0.905 2.226 -13.201 1.00 85.06 79 GLN A O 1
ATOM 602 N N . GLU A 1 80 ? 1.321 4.121 -14.314 1.00 87.94 80 GLU A N 1
ATOM 603 C CA . GLU A 1 80 ? 2.305 3.552 -15.236 1.00 87.94 80 GLU A CA 1
ATOM 604 C C . GLU A 1 80 ? 3.503 2.960 -14.480 1.00 87.94 80 GLU A C 1
ATOM 606 O O . GLU A 1 80 ? 4.096 1.972 -14.912 1.00 87.94 80 GLU A O 1
ATOM 611 N N . PHE A 1 81 ? 3.868 3.537 -13.327 1.00 90.00 81 PHE A N 1
ATOM 612 C CA . PHE A 1 81 ? 4.872 2.944 -12.445 1.00 90.00 81 PHE A CA 1
ATOM 613 C C . PHE A 1 81 ? 4.424 1.571 -11.936 1.00 90.00 81 PHE A C 1
ATOM 615 O O . PHE A 1 81 ? 5.187 0.610 -12.037 1.00 90.00 81 PHE A O 1
ATOM 622 N N . VAL A 1 82 ? 3.199 1.473 -11.417 1.00 90.81 82 VAL A N 1
ATOM 623 C CA . VAL A 1 82 ? 2.643 0.228 -10.866 1.00 90.81 82 VAL A CA 1
ATOM 624 C C . VAL A 1 82 ? 2.520 -0.845 -11.952 1.00 90.81 82 VAL A C 1
ATOM 626 O O . VAL A 1 82 ? 2.875 -2.011 -11.741 1.00 90.81 82 VAL A O 1
ATOM 629 N N . ASP A 1 83 ? 2.081 -0.445 -13.142 1.00 90.69 83 ASP A N 1
ATOM 630 C CA . ASP A 1 83 ? 1.948 -1.340 -14.288 1.00 90.69 83 ASP A CA 1
ATOM 631 C C . ASP A 1 83 ? 3.313 -1.857 -14.760 1.00 90.69 83 ASP A C 1
ATOM 633 O O . ASP A 1 83 ? 3.423 -3.024 -15.131 1.00 90.69 83 ASP A O 1
ATOM 637 N N . SER A 1 84 ? 4.367 -1.040 -14.642 1.00 92.25 84 SER A N 1
ATOM 638 C CA . SER A 1 84 ? 5.747 -1.416 -14.986 1.00 92.25 84 SER A CA 1
ATOM 639 C C . SER A 1 84 ? 6.458 -2.327 -13.973 1.00 92.25 84 SER A C 1
ATOM 641 O O . SER A 1 84 ? 7.597 -2.713 -14.221 1.00 92.25 84 SER A O 1
ATOM 643 N N . LEU A 1 85 ? 5.841 -2.658 -12.830 1.00 93.31 85 LEU A N 1
ATOM 644 C CA . LEU A 1 85 ? 6.465 -3.527 -11.822 1.00 93.31 85 LEU A CA 1
ATOM 645 C C . LEU A 1 85 ? 6.660 -4.962 -12.333 1.00 93.31 85 LEU A C 1
ATOM 647 O O . LEU A 1 85 ? 5.772 -5.537 -12.969 1.00 93.31 85 LEU A O 1
ATOM 651 N N . ASP A 1 86 ? 7.773 -5.584 -11.949 1.00 94.50 86 ASP A N 1
ATOM 652 C CA . ASP A 1 86 ? 8.074 -6.966 -12.316 1.00 94.50 86 ASP A CA 1
ATOM 653 C C . ASP A 1 86 ? 7.022 -7.929 -11.749 1.00 94.50 86 ASP A C 1
ATOM 655 O O . ASP A 1 86 ? 6.662 -7.874 -10.569 1.00 94.50 86 ASP A O 1
ATOM 659 N N . ARG A 1 87 ? 6.510 -8.823 -12.601 1.00 95.06 87 ARG A N 1
ATOM 660 C CA . ARG A 1 87 ? 5.530 -9.847 -12.214 1.00 95.06 87 ARG A CA 1
ATOM 661 C C . ARG A 1 87 ? 6.244 -11.142 -11.852 1.00 95.06 87 ARG A C 1
ATOM 663 O O . ARG A 1 87 ? 7.067 -11.641 -12.618 1.00 95.06 87 ARG A O 1
ATOM 670 N N . VAL A 1 88 ? 5.893 -11.713 -10.704 1.00 95.44 88 VAL A N 1
ATOM 671 C CA . VAL A 1 88 ? 6.452 -12.990 -10.252 1.00 95.44 88 VAL A CA 1
ATOM 672 C C . VAL A 1 88 ? 5.605 -14.127 -10.823 1.00 95.44 88 VAL A C 1
ATOM 674 O O . VAL A 1 88 ? 4.397 -14.172 -10.579 1.00 95.44 88 VAL A O 1
ATOM 677 N N . PRO A 1 89 ? 6.190 -15.069 -11.584 1.00 94.25 89 PRO A N 1
ATOM 678 C CA . PRO A 1 89 ? 5.429 -16.186 -12.116 1.00 94.25 89 PRO A CA 1
ATOM 679 C C . PRO A 1 89 ? 4.978 -17.106 -10.978 1.00 94.25 89 PRO A C 1
ATOM 681 O O . PRO A 1 89 ? 5.766 -17.477 -10.111 1.00 94.25 89 PRO A O 1
ATOM 684 N N . ARG A 1 90 ? 3.728 -17.578 -11.034 1.00 93.75 90 ARG A N 1
ATOM 685 C CA . ARG A 1 90 ? 3.158 -18.493 -10.026 1.00 93.75 90 ARG A CA 1
ATOM 686 C C . ARG A 1 90 ? 4.041 -19.714 -9.738 1.00 93.75 90 ARG A C 1
ATOM 688 O O . ARG A 1 90 ? 4.130 -20.167 -8.607 1.00 93.75 90 ARG A O 1
ATOM 695 N N . LYS A 1 91 ? 4.738 -20.227 -10.758 1.00 93.38 91 LYS A N 1
ATOM 696 C CA . LYS A 1 91 ? 5.634 -21.392 -10.648 1.00 93.38 91 LYS A CA 1
ATOM 697 C C . LYS A 1 91 ? 6.858 -21.164 -9.752 1.00 93.38 91 LYS A C 1
ATOM 699 O O . LYS A 1 91 ? 7.466 -22.142 -9.340 1.00 93.38 91 LYS A O 1
ATOM 704 N N . SER A 1 92 ? 7.250 -19.913 -9.500 1.00 93.69 92 SER A N 1
ATOM 705 C CA . SER A 1 92 ? 8.382 -19.582 -8.622 1.00 93.69 92 SER A CA 1
ATOM 706 C C . SER A 1 92 ? 7.971 -19.255 -7.186 1.00 93.69 92 SER A C 1
ATOM 708 O O . SER A 1 92 ? 8.836 -18.900 -6.388 1.00 93.69 92 SER A O 1
ATOM 710 N N . LEU A 1 93 ? 6.673 -19.308 -6.875 1.00 94.00 93 LEU A N 1
ATOM 711 C CA . LEU A 1 93 ? 6.149 -19.051 -5.537 1.00 94.00 93 LEU A CA 1
ATOM 712 C C . LEU A 1 93 ? 6.144 -20.339 -4.717 1.00 94.00 93 LEU A C 1
ATOM 714 O O . LEU A 1 93 ? 5.832 -21.417 -5.231 1.00 94.00 93 LEU A O 1
ATOM 718 N N . SER A 1 94 ? 6.483 -20.212 -3.439 1.00 94.06 94 SER A N 1
ATOM 719 C CA . SER A 1 94 ? 6.334 -21.291 -2.469 1.00 94.06 94 SER A CA 1
ATOM 720 C C . SER A 1 94 ? 4.905 -21.302 -1.898 1.00 94.06 94 SER A C 1
ATOM 722 O O . SER A 1 94 ? 4.247 -20.260 -1.886 1.00 94.06 94 SER A O 1
ATOM 724 N N . PRO A 1 95 ? 4.392 -22.451 -1.419 1.00 92.31 95 PRO A N 1
ATOM 725 C CA . PRO A 1 95 ? 3.085 -22.503 -0.757 1.00 92.31 95 PRO A CA 1
ATOM 726 C C . PRO A 1 95 ? 3.037 -21.697 0.544 1.00 92.31 95 PRO A C 1
ATOM 728 O O . PRO A 1 95 ? 1.957 -21.279 0.945 1.00 92.31 95 PRO A O 1
ATOM 731 N N . ASP A 1 96 ? 4.186 -21.431 1.164 1.00 94.06 96 ASP A N 1
ATOM 732 C CA . ASP A 1 96 ? 4.291 -20.646 2.395 1.00 94.06 96 ASP A CA 1
ATOM 733 C C . ASP A 1 96 ? 4.458 -19.138 2.127 1.00 94.06 96 ASP A C 1
ATOM 735 O O . ASP A 1 96 ? 4.431 -18.330 3.063 1.00 94.06 96 ASP A O 1
ATOM 739 N N . ASP A 1 97 ? 4.635 -18.742 0.860 1.00 94.81 97 ASP A N 1
ATOM 740 C CA . ASP A 1 97 ? 4.759 -17.339 0.483 1.00 94.81 97 ASP A CA 1
ATOM 741 C C . ASP A 1 97 ? 3.393 -16.651 0.614 1.00 94.81 97 ASP A C 1
ATOM 743 O O . ASP A 1 97 ? 2.395 -17.056 0.009 1.00 94.81 97 ASP A O 1
ATOM 747 N N . LYS A 1 98 ? 3.369 -15.565 1.387 1.00 96.38 98 LYS A N 1
ATOM 748 C CA . LYS A 1 98 ? 2.162 -14.798 1.695 1.00 96.38 98 LYS A CA 1
ATOM 749 C C . LYS A 1 98 ? 2.360 -13.310 1.495 1.00 96.38 98 LYS A C 1
ATOM 751 O O . LYS A 1 98 ? 3.454 -12.774 1.695 1.00 96.38 98 LYS A O 1
ATOM 756 N N . CYS A 1 99 ? 1.273 -12.635 1.156 1.00 96.50 99 CYS A N 1
ATOM 757 C CA . CYS A 1 99 ? 1.264 -11.194 1.005 1.00 96.50 99 CYS A CA 1
ATOM 758 C C . CYS A 1 99 ? 1.355 -10.514 2.380 1.00 96.50 99 CYS A C 1
ATOM 760 O O . CYS A 1 99 ? 0.517 -10.763 3.242 1.00 96.50 99 CYS A O 1
ATOM 762 N N . PRO A 1 100 ? 2.311 -9.603 2.616 1.00 95.19 100 PRO A N 1
ATOM 763 C CA . PRO A 1 100 ? 2.466 -8.945 3.915 1.00 95.19 100 PRO A CA 1
ATOM 764 C C . PRO A 1 100 ? 1.383 -7.892 4.217 1.00 95.19 100 PRO A C 1
ATOM 766 O O . PRO A 1 100 ? 1.373 -7.349 5.318 1.00 95.19 100 PRO A O 1
ATOM 769 N N . ILE A 1 101 ? 0.500 -7.569 3.260 1.00 93.94 101 ILE A N 1
ATOM 770 C CA . ILE A 1 101 ? -0.612 -6.623 3.459 1.00 93.94 101 ILE A CA 1
ATOM 771 C C . ILE A 1 101 ? -1.883 -7.360 3.888 1.00 93.94 101 ILE A C 1
ATOM 773 O O . ILE A 1 101 ? -2.441 -7.043 4.935 1.00 93.94 101 ILE A O 1
ATOM 777 N N . CYS A 1 102 ? -2.354 -8.323 3.089 1.00 94.69 102 CYS A N 1
ATOM 778 C CA . CYS A 1 102 ? -3.585 -9.063 3.387 1.00 94.69 102 CYS A CA 1
ATOM 779 C C . CYS A 1 102 ? -3.347 -10.324 4.229 1.00 94.69 102 CYS A C 1
ATOM 781 O O . CYS A 1 102 ? -4.301 -10.864 4.778 1.00 94.69 102 CYS A O 1
ATOM 783 N N . MET A 1 103 ? -2.087 -10.755 4.375 1.00 94.56 103 MET A N 1
ATOM 784 C CA . MET A 1 103 ? -1.660 -11.953 5.110 1.00 94.56 103 MET A CA 1
ATOM 785 C C . MET A 1 103 ? -2.178 -13.278 4.533 1.00 94.56 103 MET A C 1
ATOM 787 O O . MET A 1 103 ? -2.071 -14.301 5.205 1.00 94.56 103 MET A O 1
ATOM 791 N N . GLU A 1 104 ? -2.667 -13.264 3.292 1.00 94.88 104 GLU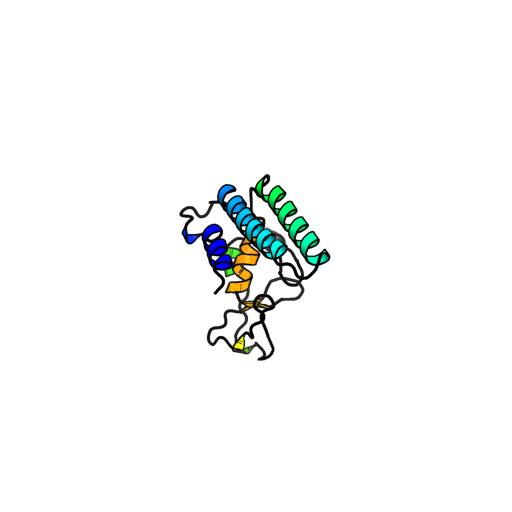 A N 1
ATOM 792 C CA . GLU A 1 104 ? -3.133 -14.440 2.553 1.00 94.88 104 GLU A CA 1
ATOM 793 C C . GLU A 1 104 ? -1.990 -15.105 1.777 1.00 94.88 104 GLU A C 1
ATOM 795 O O . GLU A 1 104 ? -1.048 -14.435 1.326 1.00 94.88 104 GLU A O 1
ATOM 800 N N . ASN A 1 105 ? -2.065 -16.426 1.622 1.00 96.50 105 ASN A N 1
ATOM 801 C CA . ASN A 1 105 ? -1.107 -17.193 0.835 1.00 96.50 105 ASN A CA 1
ATOM 802 C C . ASN A 1 105 ? -1.301 -16.915 -0.661 1.00 96.50 105 ASN A C 1
ATOM 804 O O . ASN A 1 105 ? -2.411 -16.987 -1.185 1.00 96.50 105 ASN A O 1
ATOM 808 N N . PHE A 1 106 ? -0.211 -16.661 -1.394 1.00 95.81 106 PHE A N 1
ATOM 809 C CA . PHE A 1 106 ? -0.331 -16.323 -2.819 1.00 95.81 106 PHE A CA 1
ATOM 810 C C . PHE A 1 106 ? -0.930 -17.465 -3.639 1.00 95.81 106 PHE A C 1
ATOM 812 O O . PHE A 1 106 ? -1.629 -17.236 -4.621 1.00 95.81 106 PHE A O 1
ATOM 819 N N . LEU A 1 107 ? -0.629 -18.712 -3.272 1.00 95.50 107 LEU A N 1
ATOM 820 C CA . LEU A 1 107 ? -1.080 -19.868 -4.038 1.00 95.50 107 LEU A CA 1
ATOM 821 C C . LEU A 1 107 ? -2.549 -20.237 -3.796 1.00 95.50 107 LEU A C 1
ATOM 823 O O . LEU A 1 107 ? -3.080 -21.023 -4.589 1.00 95.50 107 LEU A O 1
ATOM 827 N N . ASP A 1 108 ? -3.203 -19.648 -2.796 1.00 94.25 108 ASP A N 1
ATOM 828 C CA . ASP A 1 108 ? -4.613 -19.911 -2.490 1.00 94.25 108 ASP A CA 1
ATOM 829 C C . ASP A 1 108 ? -5.546 -19.280 -3.533 1.00 94.25 108 ASP A C 1
ATOM 831 O O . ASP A 1 108 ? -6.600 -19.838 -3.842 1.00 94.25 108 ASP A O 1
ATOM 835 N N . ASP A 1 109 ? -5.118 -18.187 -4.173 1.00 90.75 109 ASP A N 1
ATOM 836 C CA . ASP A 1 109 ? -5.773 -17.634 -5.359 1.00 90.75 109 ASP A CA 1
ATOM 837 C C . ASP A 1 109 ? -5.290 -18.356 -6.636 1.00 90.75 109 ASP A C 1
ATOM 839 O O . ASP A 1 109 ? -4.095 -18.306 -6.952 1.00 90.75 109 ASP A O 1
ATOM 843 N N . PRO A 1 110 ? -6.173 -19.002 -7.426 1.00 90.19 110 PRO A N 1
ATOM 844 C CA . PRO A 1 110 ? -5.813 -19.616 -8.707 1.00 90.19 110 PRO A CA 1
ATOM 845 C C . PRO A 1 110 ? -5.178 -18.651 -9.721 1.00 90.19 110 PRO A C 1
ATOM 847 O O . PRO A 1 110 ? -4.390 -19.095 -10.561 1.00 90.19 110 PRO A O 1
ATOM 850 N N . TYR A 1 111 ? -5.505 -17.357 -9.644 1.00 91.56 111 TYR A N 1
ATOM 851 C CA . TYR A 1 111 ? -5.074 -16.312 -10.577 1.00 91.56 111 TYR A CA 1
ATOM 852 C C . TYR A 1 111 ? -4.194 -15.248 -9.912 1.00 91.56 111 TYR A C 1
ATOM 854 O O . TYR A 1 111 ? -4.197 -14.092 -10.329 1.00 91.56 111 TYR A O 1
ATOM 862 N N . CYS A 1 112 ? -3.397 -15.656 -8.921 1.00 91.94 112 CYS A N 1
ATOM 863 C CA . CYS A 1 112 ? -2.557 -14.752 -8.145 1.00 91.94 112 CYS A CA 1
ATOM 864 C C . CYS A 1 112 ? -1.702 -13.807 -9.015 1.00 91.94 112 CYS A C 1
ATOM 866 O O . CYS A 1 112 ? -0.880 -14.239 -9.836 1.00 91.94 112 CYS A O 1
ATOM 868 N N . LEU A 1 113 ? -1.856 -12.500 -8.796 1.00 94.81 113 LEU A N 1
ATOM 869 C CA . LEU A 1 113 ? -1.056 -11.458 -9.438 1.00 94.81 113 LEU A CA 1
ATOM 870 C C . LEU A 1 113 ? -0.049 -10.896 -8.440 1.00 94.81 113 LEU A C 1
ATOM 872 O O . LEU A 1 113 ? -0.342 -9.949 -7.717 1.00 94.81 113 LEU A O 1
ATOM 876 N N . VAL A 1 114 ? 1.158 -11.457 -8.429 1.00 96.88 114 VAL A N 1
ATOM 877 C CA . VAL A 1 114 ? 2.221 -11.044 -7.505 1.00 96.88 114 VAL A CA 1
ATOM 878 C C . VAL A 1 114 ? 3.195 -10.097 -8.202 1.00 96.88 114 VAL A C 1
ATOM 880 O O . VAL A 1 114 ? 3.742 -10.416 -9.261 1.00 96.88 114 VAL A O 1
ATOM 883 N N . ALA A 1 115 ? 3.429 -8.938 -7.592 1.00 96.38 115 ALA A N 1
ATOM 884 C CA . ALA A 1 115 ? 4.414 -7.958 -8.028 1.00 96.38 115 ALA A CA 1
ATOM 885 C C . ALA A 1 115 ? 5.650 -7.995 -7.119 1.00 96.38 115 ALA A C 1
ATOM 887 O O . ALA A 1 115 ? 5.535 -8.047 -5.892 1.00 96.38 115 ALA A O 1
ATOM 888 N N . GLU A 1 116 ? 6.836 -7.935 -7.720 1.00 96.31 116 GLU A N 1
ATOM 889 C CA . GLU A 1 116 ? 8.100 -7.755 -7.009 1.00 96.31 116 GLU A CA 1
ATOM 890 C C . GLU A 1 116 ? 8.487 -6.274 -7.031 1.00 96.31 116 GLU A C 1
ATOM 892 O O . GLU A 1 116 ? 8.644 -5.655 -8.084 1.00 96.31 116 GLU A O 1
ATOM 897 N N . LEU A 1 117 ? 8.618 -5.670 -5.850 1.00 95.38 117 LEU A N 1
ATOM 898 C CA . LEU A 1 117 ? 8.968 -4.260 -5.749 1.00 95.38 117 LEU A CA 1
ATOM 899 C C . LEU A 1 117 ? 10.467 -4.050 -5.988 1.00 95.38 117 LEU A C 1
ATOM 901 O O . LEU A 1 117 ? 11.274 -4.756 -5.374 1.00 95.38 117 LEU A O 1
ATOM 905 N N . PRO A 1 118 ? 10.878 -2.984 -6.708 1.00 93.19 118 PRO A N 1
ATOM 906 C CA . PRO A 1 118 ? 12.282 -2.648 -6.959 1.00 93.19 118 PRO A CA 1
ATOM 907 C C . PRO A 1 118 ? 13.000 -2.091 -5.712 1.00 93.19 118 PRO A C 1
ATOM 909 O O . PRO A 1 118 ? 13.913 -1.272 -5.812 1.00 93.19 118 PRO A O 1
ATOM 912 N N . CYS A 1 119 ? 12.597 -2.500 -4.509 1.00 93.56 119 CYS A N 1
ATOM 913 C CA . CYS A 1 119 ? 13.251 -2.226 -3.234 1.00 93.56 119 CYS A CA 1
ATOM 914 C C . CYS A 1 119 ? 14.484 -3.133 -3.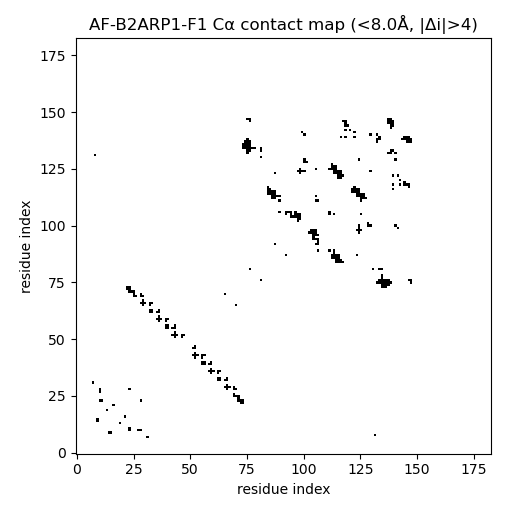034 1.00 93.56 119 CYS A C 1
ATOM 916 O O . CYS A 1 119 ? 14.584 -4.189 -3.650 1.00 93.56 119 CYS A O 1
ATOM 918 N N . GLY A 1 120 ? 15.433 -2.751 -2.170 1.00 89.31 120 GLY A N 1
ATOM 919 C CA . GLY A 1 120 ? 16.647 -3.556 -1.936 1.00 89.31 120 GLY A CA 1
ATOM 920 C C . GLY A 1 120 ? 16.370 -4.988 -1.447 1.00 89.31 120 GLY A C 1
ATOM 921 O O . GLY A 1 120 ? 17.138 -5.892 -1.749 1.00 89.31 120 GLY A O 1
ATOM 922 N N . GLY A 1 121 ? 15.246 -5.194 -0.752 1.00 92.38 121 GLY A N 1
ATOM 923 C CA . GLY A 1 121 ? 14.797 -6.510 -0.285 1.00 92.38 121 GLY A CA 1
ATOM 924 C C . GLY A 1 121 ? 13.960 -7.308 -1.288 1.00 92.38 121 GLY A C 1
ATOM 925 O O . GLY A 1 121 ? 13.591 -8.429 -0.968 1.00 92.38 121 GLY A O 1
ATOM 926 N N . ARG A 1 122 ? 13.639 -6.747 -2.467 1.00 94.06 122 ARG A N 1
ATOM 927 C CA . ARG A 1 122 ? 12.765 -7.366 -3.485 1.00 94.06 122 ARG A CA 1
ATOM 928 C C . ARG A 1 122 ? 11.487 -7.971 -2.892 1.00 94.06 122 ARG A C 1
ATOM 930 O O . ARG A 1 122 ? 11.161 -9.136 -3.100 1.00 94.06 122 ARG A O 1
ATOM 937 N N . HIS A 1 123 ? 10.788 -7.170 -2.088 1.00 96.44 123 HIS A N 1
ATOM 938 C CA . HIS A 1 123 ? 9.556 -7.589 -1.429 1.00 96.44 123 HIS A CA 1
ATOM 939 C C . HIS A 1 123 ? 8.467 -7.895 -2.455 1.00 96.44 123 HIS A C 1
ATOM 941 O O . HIS A 1 123 ? 8.252 -7.120 -3.389 1.00 96.44 123 HIS A O 1
ATOM 947 N N . ARG A 1 124 ? 7.772 -9.011 -2.236 1.00 96.81 124 ARG A N 1
ATOM 948 C CA . ARG A 1 124 ? 6.693 -9.520 -3.083 1.00 96.81 124 ARG A CA 1
ATOM 949 C C . ARG A 1 124 ? 5.358 -9.295 -2.403 1.00 96.81 124 ARG A C 1
ATOM 951 O O . ARG A 1 124 ? 5.225 -9.582 -1.214 1.00 96.81 124 ARG A O 1
ATOM 958 N N . LEU A 1 125 ? 4.398 -8.765 -3.145 1.00 97.25 125 LEU A N 1
ATOM 959 C CA . LEU A 1 125 ? 3.056 -8.464 -2.660 1.00 97.25 125 LEU A CA 1
ATOM 960 C C . LEU A 1 125 ? 2.043 -8.710 -3.775 1.00 97.25 125 LEU A C 1
ATOM 962 O O . LEU A 1 125 ? 2.398 -8.638 -4.953 1.00 97.25 125 LEU A O 1
ATOM 966 N N . ASP A 1 126 ? 0.780 -8.919 -3.414 1.00 96.31 126 ASP A N 1
ATOM 967 C CA . ASP A 1 126 ? -0.294 -8.903 -4.405 1.00 96.31 126 ASP A CA 1
ATOM 968 C C . ASP A 1 126 ? -0.387 -7.526 -5.051 1.00 96.31 126 ASP A C 1
ATOM 970 O O . ASP A 1 126 ? -0.348 -6.493 -4.371 1.00 96.31 126 ASP A O 1
ATOM 974 N N . LEU A 1 127 ? -0.553 -7.518 -6.370 1.00 94.31 127 LEU A N 1
ATOM 975 C CA . LEU A 1 127 ? -0.676 -6.305 -7.163 1.00 94.31 127 LEU A CA 1
ATOM 976 C C . LEU A 1 127 ? -1.852 -5.450 -6.679 1.00 94.31 127 LEU A C 1
ATOM 978 O O . LEU A 1 127 ? -1.713 -4.236 -6.537 1.00 94.31 127 LEU A O 1
ATOM 982 N N . GLU A 1 128 ? -2.980 -6.084 -6.362 1.00 91.56 128 GLU A N 1
ATOM 983 C CA . GLU A 1 128 ? -4.182 -5.411 -5.858 1.00 91.56 128 GLU A CA 1
ATOM 984 C C . GLU A 1 128 ? -3.966 -4.766 -4.486 1.00 91.56 128 GLU A C 1
ATOM 986 O O . GLU A 1 128 ? -4.497 -3.692 -4.212 1.00 91.56 128 GLU A O 1
ATOM 991 N N . CYS A 1 129 ? -3.144 -5.384 -3.634 1.00 93.81 129 CYS A N 1
ATOM 992 C CA . CYS A 1 129 ? -2.827 -4.849 -2.314 1.00 93.81 129 CYS A CA 1
ATOM 993 C C . CYS A 1 129 ? -1.823 -3.693 -2.397 1.00 93.81 129 CYS A C 1
ATOM 995 O O . CYS A 1 129 ? -1.954 -2.689 -1.696 1.00 93.81 129 CYS A O 1
ATOM 997 N N . VAL A 1 130 ? -0.796 -3.830 -3.240 1.00 94.50 130 VAL A N 1
ATOM 998 C CA . VAL A 1 130 ? 0.320 -2.878 -3.289 1.00 94.50 130 VAL A CA 1
ATOM 999 C C . VAL A 1 130 ? 0.041 -1.666 -4.180 1.00 94.50 130 VAL A C 1
ATOM 1001 O O . VAL A 1 130 ? 0.527 -0.577 -3.888 1.00 94.50 130 VAL A O 1
ATOM 1004 N N . SER A 1 131 ? -0.775 -1.814 -5.227 1.00 91.00 131 SER A N 1
ATOM 1005 C CA . SER A 1 131 ? -1.160 -0.725 -6.137 1.00 91.00 131 SER A CA 1
ATOM 1006 C C . SER A 1 131 ? -1.720 0.516 -5.415 1.00 91.00 131 SER A C 1
ATOM 1008 O O . SER A 1 131 ? -1.132 1.595 -5.554 1.00 91.00 131 SER A O 1
ATOM 1010 N N . PRO A 1 132 ? -2.779 0.419 -4.580 1.00 88.31 132 PRO A N 1
ATOM 1011 C CA . PRO A 1 132 ? -3.333 1.590 -3.896 1.00 88.31 132 PRO A CA 1
ATOM 1012 C C . PRO A 1 132 ? -2.338 2.224 -2.916 1.00 88.31 132 PRO A C 1
ATOM 1014 O O . PRO A 1 132 ? -2.311 3.448 -2.762 1.00 88.31 132 PRO A O 1
ATOM 1017 N N . TRP A 1 133 ? -1.480 1.411 -2.292 1.00 90.62 133 TRP A N 1
ATOM 1018 C CA . TRP A 1 133 ? -0.434 1.902 -1.402 1.00 90.62 133 TRP A CA 1
ATOM 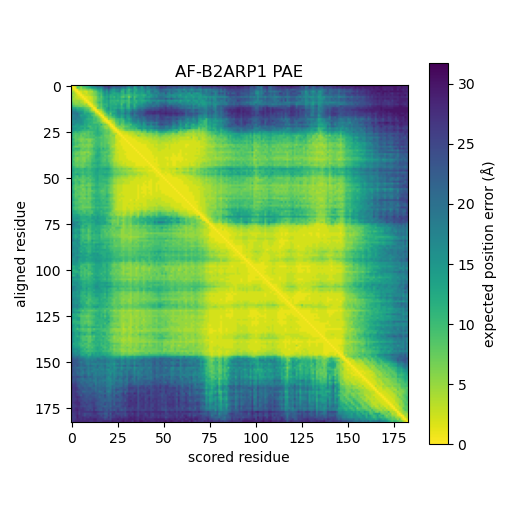1019 C C . TRP A 1 133 ? 0.582 2.761 -2.157 1.00 90.62 133 TRP A C 1
ATOM 1021 O O . TRP A 1 133 ? 0.862 3.892 -1.758 1.00 90.62 133 TRP A O 1
ATOM 1031 N N . LEU A 1 134 ? 1.113 2.254 -3.271 1.00 90.44 134 LEU A N 1
ATOM 1032 C CA . LEU A 1 134 ? 2.123 2.960 -4.057 1.00 90.44 134 LEU A CA 1
ATOM 1033 C C . LEU A 1 134 ? 1.580 4.251 -4.659 1.00 90.44 134 LEU A C 1
ATOM 1035 O O . LEU A 1 134 ? 2.254 5.274 -4.574 1.00 90.44 134 LEU A O 1
ATOM 1039 N N . ARG A 1 135 ? 0.339 4.239 -5.153 1.00 85.56 135 ARG A N 1
ATOM 1040 C CA . ARG A 1 135 ? -0.344 5.435 -5.676 1.00 85.56 135 ARG A CA 1
ATOM 1041 C C . ARG A 1 135 ? -0.573 6.529 -4.633 1.00 85.56 135 ARG A C 1
ATOM 1043 O O . ARG A 1 135 ? -0.782 7.678 -5.002 1.00 85.56 135 ARG A O 1
ATOM 1050 N N . THR A 1 136 ? -0.511 6.192 -3.345 1.00 80.00 136 THR A N 1
ATOM 1051 C CA . THR A 1 136 ? -0.737 7.150 -2.252 1.00 80.00 136 THR A CA 1
ATOM 1052 C C . THR A 1 136 ? 0.559 7.564 -1.554 1.00 80.00 136 THR A C 1
ATOM 1054 O O . THR A 1 136 ? 0.708 8.722 -1.174 1.00 80.00 136 THR A O 1
ATOM 1057 N N . LYS A 1 137 ? 1.491 6.624 -1.349 1.00 86.25 137 LYS A N 1
ATOM 1058 C CA . LYS A 1 137 ? 2.686 6.812 -0.507 1.00 86.25 137 LYS A CA 1
ATOM 1059 C C . LYS A 1 137 ? 4.015 6.646 -1.236 1.00 86.25 137 LYS A C 1
ATOM 1061 O O . LYS A 1 137 ? 5.035 7.012 -0.672 1.00 86.25 137 LYS A O 1
ATOM 1066 N N . GLY A 1 138 ? 4.037 5.997 -2.401 1.00 89.12 138 GLY A N 1
ATOM 1067 C CA . GLY A 1 138 ? 5.245 5.814 -3.218 1.00 89.12 138 GLY A CA 1
ATOM 1068 C C . GLY A 1 138 ? 6.378 4.994 -2.583 1.00 89.12 138 GLY A C 1
ATOM 1069 O O . GLY A 1 138 ? 7.460 4.875 -3.154 1.00 89.12 138 GLY A O 1
ATOM 1070 N N . THR A 1 139 ? 6.142 4.391 -1.417 1.00 93.25 139 THR A N 1
ATOM 1071 C CA . THR A 1 139 ? 7.147 3.678 -0.619 1.00 93.25 139 THR A CA 1
ATOM 1072 C C . THR A 1 139 ? 6.815 2.197 -0.490 1.00 93.25 139 THR A C 1
ATOM 1074 O O . THR A 1 139 ? 5.658 1.791 -0.544 1.00 93.25 139 THR A O 1
ATOM 1077 N N . CYS A 1 140 ? 7.828 1.358 -0.279 1.00 94.62 140 CYS A N 1
ATOM 1078 C CA . CYS A 1 140 ? 7.622 -0.062 -0.000 1.00 94.62 140 CYS A CA 1
ATOM 1079 C C . CYS A 1 140 ? 6.940 -0.269 1.374 1.00 94.62 140 CYS A C 1
ATOM 1081 O O . CYS A 1 140 ? 7.503 0.175 2.378 1.00 94.62 140 CYS A O 1
ATOM 1083 N N . PRO A 1 141 ? 5.814 -1.008 1.470 1.00 94.19 141 PRO A N 1
ATOM 1084 C CA . PRO A 1 141 ? 5.144 -1.292 2.748 1.00 94.19 141 PRO A CA 1
ATOM 1085 C C . PRO A 1 141 ? 6.026 -2.030 3.766 1.00 94.19 141 PRO A C 1
ATOM 1087 O O . PRO A 1 141 ? 5.847 -1.881 4.971 1.00 94.19 141 PRO A O 1
ATOM 1090 N N . CYS A 1 142 ? 6.994 -2.818 3.289 1.00 95.00 142 CYS A N 1
ATOM 1091 C CA . CYS A 1 142 ? 7.825 -3.672 4.136 1.00 95.00 142 CYS A CA 1
ATOM 1092 C C . CYS A 1 142 ? 9.072 -2.953 4.667 1.00 95.00 142 CYS A C 1
ATOM 1094 O O . CYS A 1 142 ? 9.408 -3.087 5.838 1.00 95.00 142 CYS A O 1
ATOM 1096 N N . CYS A 1 143 ? 9.771 -2.187 3.820 1.00 95.06 143 CYS A N 1
ATOM 1097 C CA . CYS A 1 143 ? 11.045 -1.552 4.188 1.00 95.06 143 CYS A CA 1
ATOM 1098 C C . CYS A 1 143 ? 11.071 -0.027 4.064 1.00 95.06 143 CYS A C 1
ATOM 1100 O O . CYS A 1 143 ? 12.127 0.570 4.252 1.00 95.06 143 CYS A O 1
ATOM 1102 N N . ARG A 1 144 ? 9.940 0.606 3.729 1.00 93.38 144 ARG A N 1
ATOM 1103 C CA . ARG A 1 144 ? 9.778 2.065 3.582 1.00 93.38 144 ARG A CA 1
ATOM 1104 C C . ARG A 1 144 ? 10.696 2.727 2.550 1.00 93.38 144 ARG A C 1
ATOM 1106 O O . ARG A 1 144 ? 10.759 3.948 2.488 1.00 93.38 144 ARG A O 1
ATOM 1113 N N . ALA A 1 145 ? 11.385 1.943 1.719 1.00 92.81 145 ALA A N 1
ATOM 1114 C CA . ALA A 1 145 ? 12.191 2.475 0.630 1.00 92.81 145 ALA A CA 1
ATOM 1115 C C . ALA A 1 145 ? 11.303 3.245 -0.355 1.00 92.81 145 ALA A C 1
ATOM 1117 O O . ALA A 1 145 ? 10.307 2.693 -0.825 1.00 92.81 145 ALA A O 1
ATOM 1118 N N . ASP A 1 146 ? 11.691 4.477 -0.679 1.00 91.06 146 ASP A N 1
ATOM 1119 C CA . ASP A 1 146 ? 11.069 5.282 -1.731 1.00 91.06 146 ASP A CA 1
ATOM 1120 C C . ASP A 1 146 ? 11.332 4.639 -3.099 1.00 91.06 146 ASP A C 1
ATOM 1122 O O . ASP A 1 146 ? 12.478 4.345 -3.468 1.00 91.06 146 ASP A O 1
ATOM 1126 N N . LEU A 1 147 ? 10.253 4.345 -3.821 1.00 88.69 147 LEU A N 1
ATOM 1127 C CA . LEU A 1 147 ? 10.298 3.704 -5.129 1.00 88.69 147 LEU A CA 1
ATOM 1128 C C . LEU A 1 147 ? 10.125 4.707 -6.277 1.00 88.69 147 LEU A C 1
ATOM 1130 O O . LEU A 1 147 ? 10.581 4.418 -7.385 1.00 88.69 147 LEU A O 1
ATOM 1134 N N . GLY A 1 148 ? 9.542 5.880 -6.015 1.00 77.25 148 GLY A N 1
ATOM 1135 C CA . GLY A 1 148 ? 9.339 6.934 -7.007 1.00 77.25 148 GLY A CA 1
ATOM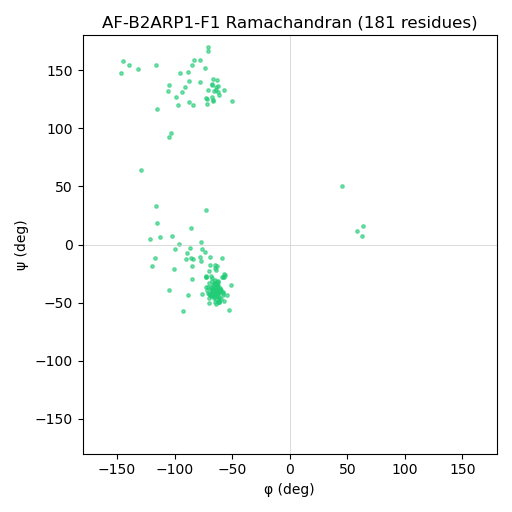 1136 C C . GLY A 1 148 ? 10.655 7.584 -7.426 1.00 77.25 148 GLY A C 1
ATOM 1137 O O . GLY A 1 148 ? 10.988 7.615 -8.613 1.00 77.25 148 GLY A O 1
ATOM 1138 N N . GLU A 1 149 ? 11.468 8.007 -6.458 1.00 71.25 149 GLU A N 1
ATOM 1139 C CA . GLU A 1 149 ? 12.764 8.647 -6.734 1.00 71.25 149 GLU A CA 1
ATOM 1140 C C . GLU A 1 149 ? 13.783 7.677 -7.351 1.00 71.25 149 GLU A C 1
ATOM 1142 O O . GLU A 1 149 ? 14.638 8.054 -8.156 1.00 71.25 149 GLU A O 1
ATOM 1147 N N . ARG A 1 150 ? 13.672 6.380 -7.040 1.00 65.12 150 ARG A N 1
ATOM 1148 C CA . ARG A 1 150 ? 14.568 5.361 -7.604 1.00 65.12 150 ARG A CA 1
ATOM 1149 C C . ARG A 1 150 ? 14.331 5.113 -9.091 1.00 65.12 150 ARG A C 1
ATOM 1151 O O . ARG A 1 150 ? 15.308 4.833 -9.782 1.00 65.12 150 ARG A O 1
ATOM 1158 N N . LYS A 1 151 ? 13.092 5.219 -9.589 1.00 66.44 151 LYS A N 1
ATOM 1159 C CA . LYS A 1 151 ? 12.821 5.124 -11.035 1.00 66.44 151 LYS A CA 1
ATOM 1160 C C . LYS A 1 151 ? 13.344 6.353 -11.767 1.00 66.44 151 LYS A C 1
ATOM 1162 O O . LYS A 1 151 ? 14.099 6.181 -12.715 1.00 66.44 151 LYS A O 1
ATOM 1167 N N . LYS A 1 152 ? 13.076 7.560 -11.250 1.00 68.69 152 LYS A N 1
ATOM 1168 C CA . LYS A 1 152 ? 13.618 8.810 -11.815 1.00 68.69 152 LYS A CA 1
ATOM 1169 C C . LYS A 1 152 ? 15.142 8.770 -11.934 1.00 68.69 152 LYS A C 1
ATOM 1171 O O . LYS A 1 152 ? 15.693 9.138 -12.966 1.00 68.69 152 LYS A O 1
ATOM 1176 N N . ARG A 1 153 ? 15.831 8.273 -10.898 1.00 69.75 153 ARG A N 1
ATOM 1177 C CA . ARG A 1 153 ? 17.293 8.143 -10.921 1.00 69.75 153 ARG A CA 1
ATOM 1178 C C . ARG A 1 153 ? 17.777 7.131 -11.962 1.00 69.75 153 ARG A C 1
ATOM 1180 O O . ARG A 1 153 ? 18.711 7.439 -12.689 1.00 69.75 153 ARG A O 1
ATOM 1187 N N . LYS A 1 154 ? 17.137 5.960 -12.066 1.00 69.81 154 LYS A N 1
ATOM 1188 C CA . LYS A 1 154 ? 17.480 4.962 -13.094 1.00 69.81 154 LYS A CA 1
ATOM 1189 C C . LYS A 1 154 ? 17.270 5.499 -14.512 1.00 69.81 154 LYS A C 1
ATOM 1191 O O . LYS A 1 154 ? 18.153 5.350 -15.342 1.00 69.81 154 LYS A O 1
ATOM 1196 N N . GLU A 1 155 ? 16.148 6.167 -14.767 1.00 74.62 155 GLU A N 1
ATOM 1197 C CA . GLU A 1 155 ? 15.855 6.775 -16.073 1.00 74.62 155 GLU A CA 1
ATOM 1198 C C . GLU A 1 155 ? 16.859 7.882 -16.429 1.00 74.62 155 GLU A C 1
ATOM 1200 O O . GLU A 1 155 ? 17.269 8.004 -17.583 1.00 74.62 155 GLU A O 1
ATOM 1205 N N . ALA A 1 156 ? 17.293 8.675 -15.443 1.00 73.00 156 ALA A N 1
ATOM 1206 C CA . ALA A 1 156 ? 18.347 9.667 -15.634 1.00 73.00 156 ALA A CA 1
ATOM 1207 C C . ALA A 1 156 ? 19.702 9.008 -15.949 1.00 73.00 156 ALA A C 1
ATOM 1209 O O . ALA A 1 156 ? 20.366 9.411 -16.900 1.00 73.00 156 ALA A O 1
ATOM 1210 N N . GLU A 1 157 ? 20.086 7.967 -15.203 1.00 77.75 157 GLU A N 1
ATOM 1211 C CA . GLU A 1 157 ? 21.312 7.193 -15.448 1.00 77.75 157 GLU A CA 1
ATOM 1212 C C . GLU A 1 157 ? 21.309 6.533 -16.841 1.00 77.75 157 GLU A C 1
ATOM 1214 O O . GLU A 1 157 ? 22.335 6.519 -17.520 1.00 77.75 157 GLU A O 1
ATOM 1219 N N . GLU A 1 158 ? 20.170 6.002 -17.294 1.00 81.12 158 GLU A N 1
ATOM 1220 C CA . GLU A 1 158 ? 20.019 5.403 -18.627 1.00 81.12 158 GLU A CA 1
ATOM 1221 C C . GLU A 1 158 ? 20.109 6.447 -19.747 1.00 81.12 158 GLU A C 1
ATOM 1223 O O . GLU A 1 158 ? 20.822 6.223 -20.725 1.00 81.12 158 GLU A O 1
ATOM 1228 N N . ARG A 1 159 ? 19.474 7.617 -19.587 1.00 82.00 159 ARG A N 1
ATOM 1229 C CA . ARG A 1 159 ? 19.587 8.726 -20.552 1.00 82.00 159 ARG A CA 1
ATOM 1230 C C . ARG A 1 159 ? 21.011 9.254 -20.680 1.00 82.00 159 ARG A C 1
ATOM 1232 O O . ARG A 1 159 ? 21.438 9.570 -21.786 1.00 82.00 159 ARG A O 1
ATOM 1239 N N . GLU A 1 160 ? 21.739 9.368 -19.573 1.00 81.50 160 GLU A N 1
ATOM 1240 C CA . GLU A 1 160 ? 23.140 9.804 -19.597 1.00 81.50 160 GLU A CA 1
ATOM 1241 C C . GLU A 1 160 ? 24.035 8.766 -20.297 1.00 81.50 160 GLU A C 1
ATOM 1243 O O . GLU A 1 160 ? 24.871 9.137 -21.118 1.00 81.50 160 GLU A O 1
ATOM 1248 N N . LYS A 1 161 ? 23.804 7.463 -20.076 1.00 80.50 161 LYS A N 1
ATOM 1249 C CA . LYS A 1 161 ? 24.511 6.392 -20.805 1.00 80.50 161 LYS A CA 1
ATOM 1250 C C . LYS A 1 161 ? 24.207 6.385 -22.303 1.00 80.50 161 LYS A C 1
ATOM 1252 O O . LYS A 1 161 ? 25.111 6.152 -23.099 1.00 80.50 161 LYS A O 1
ATOM 1257 N N . GLU A 1 162 ? 22.957 6.630 -22.698 1.00 80.56 162 GLU A N 1
ATOM 1258 C CA . GLU A 1 162 ? 22.584 6.695 -24.117 1.00 80.56 162 GLU A CA 1
ATOM 1259 C C . GLU A 1 162 ? 23.248 7.887 -24.822 1.00 80.56 162 GLU A C 1
ATOM 1261 O O . GLU A 1 162 ? 23.700 7.746 -25.957 1.00 80.56 162 GLU A O 1
ATOM 1266 N N . LYS A 1 163 ? 23.360 9.040 -24.146 1.00 81.88 163 LYS A N 1
ATOM 1267 C CA . LYS A 1 163 ? 24.108 10.196 -24.665 1.00 81.88 163 LYS A CA 1
ATOM 1268 C C . LYS A 1 163 ? 25.595 9.892 -24.824 1.00 81.88 163 LYS A C 1
ATOM 1270 O O . LYS A 1 163 ? 26.134 10.176 -25.884 1.00 81.88 163 LYS A O 1
ATOM 1275 N N . GLY A 1 164 ? 26.225 9.283 -23.814 1.00 78.75 164 GLY A N 1
ATOM 1276 C CA . GLY A 1 164 ? 27.641 8.904 -23.884 1.00 78.75 164 GLY A CA 1
ATOM 1277 C C . GLY A 1 164 ? 27.929 7.962 -25.054 1.00 78.75 164 GLY A C 1
ATOM 1278 O O . GLY A 1 164 ? 28.853 8.198 -25.817 1.00 78.75 164 GLY A O 1
ATOM 1279 N N . LYS A 1 165 ? 27.062 6.965 -25.275 1.00 76.94 165 LYS A N 1
ATOM 1280 C CA . LYS A 1 165 ? 27.206 6.031 -26.400 1.00 76.94 165 LYS A CA 1
ATOM 1281 C C . LYS A 1 165 ? 27.008 6.692 -27.771 1.00 76.94 165 LYS A C 1
ATOM 1283 O O . LYS A 1 165 ? 27.638 6.272 -28.729 1.00 76.94 165 LYS A O 1
ATOM 1288 N N . LYS A 1 166 ? 26.117 7.685 -27.896 1.00 74.38 166 LYS A N 1
ATOM 1289 C CA . LYS A 1 166 ? 25.965 8.447 -29.152 1.00 74.38 166 LYS A CA 1
ATOM 1290 C C . LYS A 1 166 ? 27.196 9.295 -29.444 1.00 74.38 166 LYS A C 1
ATOM 1292 O O . LYS A 1 166 ? 27.616 9.340 -30.587 1.00 74.38 166 LYS A O 1
ATOM 1297 N N . GLN A 1 167 ? 27.775 9.898 -28.409 1.00 71.94 167 GLN A N 1
ATOM 1298 C CA . GLN A 1 167 ? 28.982 10.702 -28.544 1.00 71.94 167 GLN A CA 1
ATOM 1299 C C . GLN A 1 167 ? 30.198 9.852 -28.946 1.00 71.94 167 GLN A C 1
ATOM 1301 O O . GLN A 1 167 ? 30.928 10.255 -29.836 1.00 71.94 167 GLN A O 1
ATOM 1306 N N . GLU A 1 168 ? 30.373 8.657 -28.368 1.00 74.19 168 GLU A N 1
ATOM 1307 C CA . GLU A 1 168 ? 31.443 7.724 -28.777 1.00 74.19 168 GLU A CA 1
ATOM 1308 C C . GLU A 1 168 ? 31.322 7.310 -30.255 1.00 74.19 168 GLU A C 1
ATOM 1310 O O . GLU A 1 168 ? 32.326 7.227 -30.948 1.00 74.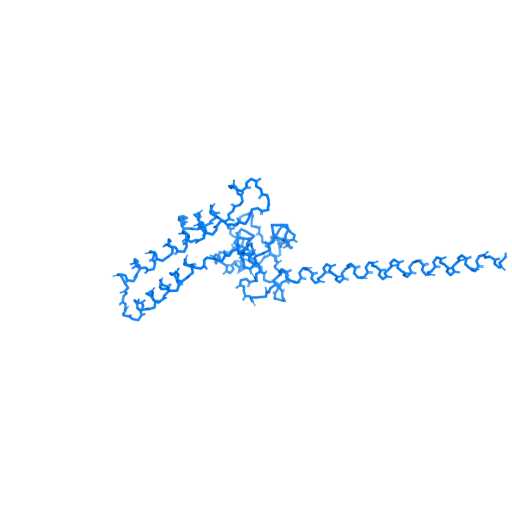19 168 GLU A O 1
ATOM 1315 N N . VAL A 1 169 ? 30.099 7.090 -30.757 1.00 77.19 169 VAL A N 1
ATOM 1316 C CA . VAL A 1 169 ? 29.869 6.738 -32.171 1.00 77.19 169 VAL A CA 1
ATOM 1317 C C . VAL A 1 169 ? 30.112 7.930 -33.100 1.00 77.19 169 VAL A C 1
ATOM 1319 O O . VAL A 1 169 ? 30.673 7.744 -34.171 1.00 77.19 169 VAL A O 1
ATOM 1322 N N . GLU A 1 170 ? 29.718 9.144 -32.704 1.00 72.56 170 GLU A N 1
ATOM 1323 C CA . GLU A 1 170 ? 30.008 10.363 -33.477 1.00 72.56 170 GLU A CA 1
ATOM 1324 C C . GLU A 1 170 ? 31.521 10.651 -33.532 1.00 72.56 170 GLU A C 1
ATOM 1326 O O . GLU A 1 170 ? 32.027 11.022 -34.586 1.00 72.56 170 GLU A O 1
ATOM 1331 N N . GLU A 1 171 ? 32.253 10.432 -32.434 1.00 71.81 171 GLU A N 1
ATOM 1332 C CA . GLU A 1 171 ? 33.716 10.584 -32.391 1.00 71.81 171 GLU A CA 1
ATOM 1333 C C . GLU A 1 171 ? 34.430 9.522 -33.256 1.00 71.81 171 GLU A C 1
ATOM 1335 O O . GLU A 1 171 ? 35.357 9.867 -33.986 1.00 71.81 171 GLU A O 1
ATOM 1340 N N . GLU A 1 172 ? 33.973 8.261 -33.243 1.00 71.38 172 GLU A N 1
ATOM 1341 C CA . GLU A 1 172 ? 34.495 7.203 -34.130 1.00 71.38 172 GLU A CA 1
ATOM 1342 C C . GLU A 1 172 ? 34.202 7.492 -35.620 1.00 71.38 172 GLU A C 1
ATOM 1344 O O . GLU A 1 172 ? 35.083 7.317 -36.460 1.00 71.38 172 GLU A O 1
ATOM 1349 N N . GLU A 1 173 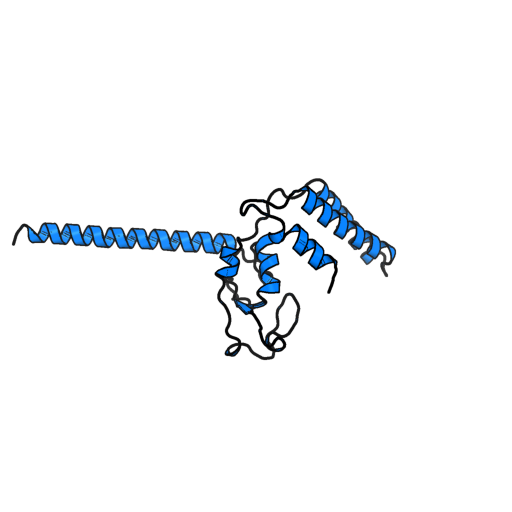? 33.001 7.979 -35.964 1.00 71.19 173 GLU A N 1
ATOM 1350 C CA . GLU A 1 173 ? 32.651 8.353 -37.347 1.00 71.19 173 GLU A CA 1
ATOM 1351 C C . GLU A 1 173 ? 33.481 9.550 -37.856 1.00 71.19 173 GLU A C 1
ATOM 1353 O O . GLU A 1 173 ? 33.899 9.558 -39.016 1.00 71.19 173 GLU A O 1
ATOM 1358 N N . GLU A 1 174 ? 33.767 10.543 -37.003 1.00 69.38 174 GLU A N 1
ATOM 1359 C CA . GLU A 1 174 ? 34.634 11.678 -37.353 1.00 69.38 174 GLU A CA 1
ATOM 1360 C C . GLU A 1 174 ? 36.109 11.268 -37.538 1.00 69.38 174 GLU A C 1
ATOM 1362 O O . GLU A 1 174 ? 36.784 11.807 -38.423 1.00 69.38 174 GLU A O 1
ATOM 1367 N N . GLU A 1 175 ? 36.616 10.320 -36.739 1.00 68.69 175 GLU A N 1
ATOM 1368 C CA . GLU A 1 175 ? 37.967 9.762 -36.909 1.00 68.69 175 GLU A CA 1
ATOM 1369 C C . GLU A 1 175 ? 38.089 8.960 -38.218 1.00 68.69 175 GLU A C 1
ATOM 1371 O O . GLU A 1 175 ? 39.039 9.169 -38.981 1.00 68.69 175 GLU A O 1
ATOM 1376 N N . ASP A 1 176 ? 37.102 8.118 -38.540 1.00 67.06 176 ASP A N 1
ATOM 1377 C CA . ASP A 1 176 ? 37.080 7.323 -39.775 1.00 67.06 176 ASP A CA 1
ATOM 1378 C C . ASP A 1 176 ? 36.978 8.201 -41.045 1.00 67.06 176 ASP A C 1
ATOM 1380 O O . ASP A 1 176 ? 37.656 7.939 -42.049 1.00 67.06 176 ASP A O 1
ATOM 1384 N N . ASP A 1 177 ? 36.181 9.277 -41.015 1.00 73.69 177 ASP A N 1
ATOM 1385 C CA . ASP A 1 177 ? 36.071 10.243 -42.122 1.00 73.69 177 ASP A CA 1
ATOM 1386 C C . ASP A 1 177 ? 37.369 11.052 -42.324 1.00 73.69 177 ASP A C 1
ATOM 1388 O O . ASP A 1 177 ? 37.715 11.424 -43.455 1.00 73.69 177 ASP A O 1
ATOM 1392 N N . MET A 1 178 ? 38.123 11.311 -41.249 1.00 65.44 178 MET A N 1
ATOM 1393 C CA . MET A 1 178 ? 39.429 11.973 -41.318 1.00 65.44 178 MET A CA 1
ATOM 1394 C C . MET A 1 178 ? 40.490 11.067 -41.964 1.00 65.44 178 MET A C 1
ATOM 1396 O O . MET A 1 178 ? 41.258 11.528 -42.818 1.00 65.44 178 MET A O 1
ATOM 1400 N N . ASP A 1 179 ? 40.508 9.783 -41.599 1.00 66.94 179 ASP A N 1
ATOM 1401 C CA . ASP A 1 179 ? 41.453 8.788 -42.117 1.00 66.94 179 ASP A CA 1
ATOM 1402 C C . ASP A 1 179 ? 41.149 8.382 -43.572 1.00 66.94 179 ASP A C 1
ATOM 1404 O O . ASP A 1 179 ? 42.063 8.082 -44.349 1.00 66.94 179 ASP A O 1
ATOM 1408 N N . GLY A 1 180 ? 39.884 8.458 -43.998 1.00 64.06 180 GLY A N 1
ATOM 1409 C CA . GLY A 1 180 ? 39.462 8.201 -45.378 1.00 64.06 180 GLY A CA 1
ATOM 1410 C C . GLY A 1 180 ? 39.906 9.251 -46.409 1.00 64.06 180 GLY A C 1
ATOM 1411 O O . GLY A 1 180 ? 39.911 8.963 -47.608 1.00 64.06 180 GLY A O 1
ATOM 1412 N N . LEU A 1 181 ? 40.303 10.459 -45.986 1.00 59.06 181 LEU A N 1
ATOM 1413 C CA . LEU A 1 181 ? 40.675 11.561 -46.891 1.00 59.06 181 LEU A CA 1
ATOM 1414 C C . LEU A 1 181 ? 42.155 11.529 -47.338 1.00 59.06 181 LEU A C 1
ATOM 1416 O O . LEU A 1 181 ? 42.535 12.252 -48.263 1.00 59.06 181 LEU A O 1
ATOM 1420 N N . TYR A 1 182 ? 42.992 10.701 -46.701 1.00 58.00 182 TYR A N 1
ATOM 1421 C CA . TYR A 1 182 ? 44.442 10.617 -46.945 1.00 58.00 182 TYR A CA 1
ATOM 1422 C C . TYR A 1 182 ? 44.918 9.291 -47.576 1.00 58.00 182 TYR A C 1
ATOM 1424 O O . TYR A 1 182 ? 46.131 9.101 -47.724 1.00 58.00 182 TYR A O 1
ATOM 1432 N N . ALA A 1 183 ? 43.996 8.403 -47.968 1.00 53.81 183 ALA A N 1
ATOM 1433 C CA . ALA A 1 183 ? 44.277 7.120 -48.629 1.00 53.81 183 ALA A CA 1
ATOM 1434 C C . ALA A 1 183 ? 44.170 7.174 -50.165 1.00 53.81 183 ALA A C 1
ATOM 1436 O O . ALA A 1 183 ? 43.301 7.904 -50.696 1.00 53.81 183 ALA A O 1
#

Mean predicted aligned error: 11.19 Å

Foldseek 3Di:
DDVLVVLVCVQQPCPVPPDLPDFRDLVSQLVNLVVVLVVLCVCLVVPPDPVSNVVSVVSSVVSVVCSVVPDPHAPADHLVLLVPFDWDDPVPADQCDAAPQVRDGQVVDVPFTWGQAPDPVRDIHTSVRCVSVRRRHCADPPPRHRRRVVVVVVVVVVVVVVVVVVVVVVVVVVVVVVVVVPD

Secondary structure (DSSP, 8-state):
--HHHHHHHHHHSGGG-SSTTPPPPHHHHHHHHHHHHHHHHHHHHT-SSHHHHHHHHHHHHHHHHHHHS--SS--PPPHHHHHTSEEEPGGG--TT-B-TTT--BGGGSTT--EEE-SSTT--EEEHHHHHHHHHHH-B-TTT--BSHHHHHHHHHHHHHHHHHHHHHHHHHHHHHHHHTT--

Radius of gyration: 24.25 Å; Cα contacts (8 Å, |Δi|>4): 194; chains: 1; bounding box: 62×44×79 Å

pLDDT: mean 82.78, std 14.63, range [44.38, 97.56]